Protein AF-A0A8S9MZC1-F1 (afdb_monomer_lite)

Sequence (188 aa):
MFGLKKPPANLPNHNSADPGFHKPNPFNSDDESDNKLNPSKRTSSEPSSAIMTNPSDEVEKGSSSSSSKQPSTSNSRHQYKNNFRDSGGVENQSVQELEGYAVYKAEETTKSVQGSLKVAEEIRSDATRTLVMLHDQGEQITRTHHKAAEIDHDLSRGEKLLGSLGGMFSKTWKPKKTRPINGPVITR

Radius of gyration: 41.0 Å; chains: 1; bounding box: 130×62×95 Å

Organism: Brassica cretica (NCBI:txid69181)

Secondary structure (DSSP, 8-state):
------PPP-------------PPPTT---------------------------------------------TTHHHHTTTTTTGGGT-GGGS-HHHHHHHHHHHHHHHHHHHHHHHHHHHHHHHHHHHHHHHHHHHHHHHHHHHHHHHHHHHHHHHHHHHHHHHTTTSSS-----------------

Structure (mmCIF, N/CA/C/O backbone):
data_AF-A0A8S9MZC1-F1
#
_entry.id   AF-A0A8S9MZC1-F1
#
loop_
_atom_site.group_PDB
_atom_site.id
_atom_site.type_symbol
_atom_site.label_atom_id
_atom_site.label_alt_id
_atom_site.label_comp_id
_atom_site.label_asym_id
_atom_site.label_entity_id
_atom_site.label_seq_id
_atom_site.pdbx_PDB_ins_code
_atom_site.Cartn_x
_atom_site.Cartn_y
_atom_site.Cartn_z
_atom_site.occupancy
_atom_site.B_iso_or_equiv
_atom_site.auth_seq_id
_atom_site.auth_comp_id
_atom_site.auth_asym_id
_atom_site.auth_atom_id
_atom_site.pdbx_PDB_model_num
ATOM 1 N N . MET A 1 1 ? 89.040 -11.853 4.273 1.00 42.84 1 MET A N 1
ATOM 2 C CA . MET A 1 1 ? 88.875 -11.527 5.706 1.00 42.84 1 MET A CA 1
ATOM 3 C C . MET A 1 1 ? 87.519 -12.040 6.170 1.00 42.84 1 MET A C 1
ATOM 5 O O . MET A 1 1 ? 86.561 -11.960 5.418 1.00 42.84 1 MET A O 1
ATOM 9 N N . PHE A 1 2 ? 87.531 -12.644 7.355 1.00 40.38 2 PHE A N 1
ATOM 10 C CA . PHE A 1 2 ? 86.471 -13.264 8.162 1.00 40.38 2 PHE A CA 1
ATOM 11 C C . PHE A 1 2 ? 85.183 -12.404 8.278 1.00 40.38 2 PHE A C 1
ATOM 13 O O . PHE A 1 2 ? 85.277 -11.191 8.180 1.00 40.38 2 PHE A O 1
ATOM 20 N N . GLY A 1 3 ? 83.971 -12.922 8.518 1.00 41.06 3 GLY A N 1
ATOM 21 C CA . GLY A 1 3 ? 83.587 -14.252 8.982 1.00 41.06 3 GLY A CA 1
ATOM 22 C C . GLY A 1 3 ? 82.063 -14.483 9.069 1.00 41.06 3 GLY A C 1
ATOM 23 O O . GLY A 1 3 ? 81.249 -13.658 8.667 1.00 41.06 3 GLY A O 1
ATOM 24 N N . LEU A 1 4 ? 81.739 -15.678 9.573 1.00 48.28 4 LEU A N 1
ATOM 25 C CA . LEU A 1 4 ? 80.434 -16.322 9.772 1.00 48.28 4 LEU A CA 1
ATOM 26 C C . LEU A 1 4 ? 79.548 -15.698 10.877 1.00 48.28 4 LEU A C 1
ATOM 28 O O . LEU A 1 4 ? 80.076 -15.112 11.821 1.00 48.28 4 LEU A O 1
ATOM 32 N N . LYS A 1 5 ? 78.258 -16.113 10.840 1.00 45.16 5 LYS A N 1
ATOM 33 C CA . LYS A 1 5 ? 77.243 -16.344 11.920 1.00 45.16 5 LYS A CA 1
ATOM 34 C C . LYS A 1 5 ? 76.015 -15.426 11.761 1.00 45.16 5 LYS A C 1
ATOM 36 O O . LYS A 1 5 ? 76.197 -14.246 11.531 1.00 45.16 5 LYS A O 1
ATOM 41 N N . LYS A 1 6 ? 74.744 -15.829 11.901 1.00 59.12 6 LYS A N 1
ATOM 42 C CA . LYS A 1 6 ? 74.003 -17.039 12.344 1.00 59.12 6 LYS A CA 1
ATOM 43 C C . LYS A 1 6 ? 72.508 -16.813 11.954 1.00 59.12 6 LYS A C 1
ATOM 45 O O . LYS A 1 6 ? 72.125 -15.650 11.858 1.00 59.12 6 LYS A O 1
ATOM 50 N N . PRO A 1 7 ? 71.653 -17.844 11.796 1.00 53.34 7 PRO A N 1
ATOM 51 C CA . PRO A 1 7 ? 70.206 -17.691 11.559 1.00 53.34 7 PRO A CA 1
ATOM 52 C C . PRO A 1 7 ? 69.388 -17.828 12.865 1.00 53.34 7 PRO A C 1
ATOM 54 O O . PRO A 1 7 ? 69.886 -18.458 13.803 1.00 53.34 7 PRO A O 1
ATOM 57 N N . PRO A 1 8 ? 68.136 -17.337 12.957 1.00 49.81 8 PRO A N 1
ATOM 58 C CA . PRO A 1 8 ? 67.232 -17.758 14.022 1.00 49.81 8 PRO A CA 1
ATOM 59 C C . PRO A 1 8 ? 66.350 -18.938 13.595 1.00 49.81 8 PRO A C 1
ATOM 61 O O . PRO A 1 8 ? 65.786 -18.974 12.502 1.00 49.81 8 PRO A O 1
ATOM 64 N N . ALA A 1 9 ? 66.271 -19.906 14.506 1.00 41.12 9 ALA A N 1
ATOM 65 C CA . ALA A 1 9 ? 65.494 -21.127 14.431 1.00 41.12 9 ALA A CA 1
ATOM 66 C C . ALA A 1 9 ? 64.094 -20.968 15.058 1.00 41.12 9 ALA A C 1
ATOM 68 O O . ALA A 1 9 ? 63.890 -20.239 16.021 1.00 41.12 9 ALA A O 1
ATOM 69 N N . ASN A 1 10 ? 63.186 -21.721 14.452 1.00 43.91 10 ASN A N 1
ATOM 70 C CA . ASN A 1 10 ? 61.839 -22.182 14.779 1.00 43.91 10 ASN A CA 1
ATOM 71 C C . ASN A 1 10 ? 61.329 -22.366 16.238 1.00 43.91 10 ASN A C 1
ATOM 73 O O . ASN A 1 10 ? 62.016 -22.950 17.072 1.00 43.91 10 ASN A O 1
ATOM 77 N N . LEU A 1 11 ? 60.000 -22.117 16.341 1.00 38.84 11 LEU A N 1
ATOM 78 C CA . LEU A 1 11 ? 58.908 -22.813 17.083 1.00 38.84 11 LEU A CA 1
ATOM 79 C C . LEU A 1 11 ? 58.789 -22.629 18.623 1.00 38.84 11 LEU A C 1
ATOM 81 O O . LEU A 1 11 ? 59.757 -22.250 19.270 1.00 38.84 11 LEU A O 1
ATOM 85 N N . PRO A 1 12 ? 57.675 -23.057 19.268 1.00 51.75 12 PRO A N 1
ATOM 86 C CA . PRO A 1 12 ? 56.234 -22.815 19.029 1.00 51.75 12 PRO A CA 1
ATOM 87 C C . PRO A 1 12 ? 55.501 -22.452 20.359 1.00 51.75 12 PRO A C 1
ATOM 89 O O . PRO A 1 12 ? 56.105 -22.545 21.421 1.00 51.75 12 PRO A O 1
ATOM 92 N N . ASN A 1 13 ? 54.209 -22.075 20.341 1.00 33.59 13 ASN A N 1
ATOM 93 C CA . ASN A 1 13 ? 53.177 -22.651 21.237 1.00 33.59 13 ASN A CA 1
ATOM 94 C C . ASN A 1 13 ? 51.825 -21.912 21.229 1.00 33.59 13 ASN A C 1
ATOM 96 O O . ASN A 1 13 ? 51.746 -20.711 21.453 1.00 33.59 13 ASN A O 1
ATOM 100 N N . HIS A 1 14 ? 50.794 -22.740 21.018 1.00 38.84 14 HIS A N 1
ATOM 101 C CA . HIS A 1 14 ? 49.449 -22.783 21.602 1.00 38.84 14 HIS A CA 1
ATOM 102 C C . HIS A 1 14 ? 48.676 -21.476 21.854 1.00 38.84 14 HIS A C 1
ATOM 104 O O . HIS A 1 14 ? 49.012 -20.697 22.735 1.00 38.84 14 HIS A O 1
ATOM 110 N N . ASN A 1 15 ? 47.503 -21.362 21.217 1.00 35.88 15 ASN A N 1
ATOM 111 C CA . ASN A 1 15 ? 46.253 -21.654 21.924 1.00 35.88 15 ASN A CA 1
ATOM 112 C C . ASN A 1 15 ? 45.128 -22.071 20.968 1.00 35.88 15 ASN A C 1
ATOM 114 O O . ASN A 1 15 ? 44.923 -21.507 19.899 1.00 35.88 15 ASN A O 1
ATOM 118 N N . SER A 1 16 ? 44.450 -23.125 21.404 1.00 39.19 16 SER A N 1
ATOM 119 C CA . SER A 1 16 ? 43.287 -23.774 20.820 1.00 39.19 16 SER A CA 1
ATOM 120 C C . SER A 1 16 ? 42.026 -22.961 21.107 1.00 39.19 16 SER A C 1
ATOM 122 O O . SER A 1 16 ? 41.764 -22.666 22.269 1.00 39.19 16 SER A O 1
ATOM 124 N N . ALA A 1 17 ? 41.215 -22.693 20.084 1.00 35.66 17 ALA A N 1
ATOM 125 C CA . ALA A 1 17 ? 39.766 -22.574 20.225 1.00 35.66 17 ALA A CA 1
ATOM 126 C C . ALA A 1 17 ? 39.090 -22.875 18.876 1.00 35.66 17 ALA A C 1
ATOM 128 O O . ALA A 1 17 ? 39.323 -22.209 17.870 1.00 35.66 17 ALA A O 1
ATOM 129 N N . ASP A 1 18 ? 38.298 -23.937 18.901 1.00 35.97 18 ASP A N 1
ATOM 130 C CA . ASP A 1 18 ? 37.324 -24.410 17.920 1.00 35.97 18 ASP A CA 1
ATOM 131 C C . ASP A 1 18 ? 36.419 -23.284 17.363 1.00 35.97 18 ASP A C 1
ATOM 133 O O . ASP A 1 18 ? 35.884 -22.504 18.156 1.00 35.97 18 ASP A O 1
ATOM 137 N N . PRO A 1 19 ? 36.185 -23.163 16.039 1.00 40.84 19 PRO A N 1
ATOM 138 C CA . PRO A 1 19 ? 35.143 -22.291 15.518 1.00 40.84 19 PRO A CA 1
ATOM 139 C C . PRO A 1 19 ? 33.791 -23.008 15.611 1.00 40.84 19 PRO A C 1
ATOM 141 O O . PRO A 1 19 ? 33.265 -23.550 14.638 1.00 40.84 19 PRO A O 1
ATOM 144 N N . GLY A 1 20 ? 33.215 -22.972 16.812 1.00 34.88 20 GLY A N 1
ATOM 145 C CA . GLY A 1 20 ? 31.807 -23.262 17.030 1.00 34.88 20 GLY A CA 1
ATOM 146 C C . GLY A 1 20 ? 30.926 -22.307 16.218 1.00 34.88 20 GLY A C 1
ATOM 147 O O . GLY A 1 20 ? 31.132 -21.094 16.183 1.00 34.88 20 GLY A O 1
ATOM 148 N N . PHE A 1 21 ? 29.941 -22.879 15.533 1.00 50.38 21 PHE A N 1
ATOM 149 C CA . PHE A 1 21 ? 28.923 -22.186 14.752 1.00 50.38 21 PHE A CA 1
ATOM 150 C C . PHE A 1 21 ? 28.229 -21.071 15.552 1.00 50.38 21 PHE A C 1
ATOM 152 O O . PHE A 1 21 ? 27.446 -21.350 16.459 1.00 50.38 21 PHE A O 1
ATOM 159 N N . HIS A 1 22 ? 28.396 -19.817 15.128 1.00 46.50 22 HIS A N 1
ATOM 160 C CA . HIS A 1 22 ? 27.554 -18.705 15.569 1.00 46.50 22 HIS A CA 1
ATOM 161 C C . HIS A 1 22 ? 26.976 -17.976 14.352 1.00 46.50 22 HIS A C 1
ATOM 163 O O . HIS A 1 22 ? 27.673 -17.280 13.619 1.00 46.50 22 HIS A O 1
ATOM 169 N N . LYS A 1 23 ? 25.672 -18.165 14.127 1.00 56.62 23 LYS A N 1
ATOM 170 C CA . LYS A 1 23 ? 24.868 -17.322 13.234 1.00 56.62 23 LYS A CA 1
ATOM 171 C C . LYS A 1 23 ? 24.714 -15.945 13.898 1.00 56.62 23 LYS A C 1
ATOM 173 O O . LYS A 1 23 ? 24.243 -15.915 15.036 1.00 56.62 23 LYS A O 1
ATOM 178 N N . PRO A 1 24 ? 25.049 -14.821 13.245 1.00 51.53 24 PRO A N 1
ATOM 179 C CA . PRO A 1 24 ? 24.695 -13.512 13.776 1.00 51.53 24 PRO A CA 1
ATOM 180 C C . PRO A 1 24 ? 23.199 -13.249 13.557 1.00 51.53 24 PRO A C 1
ATOM 182 O O . PRO A 1 24 ? 22.665 -13.444 12.465 1.00 51.53 24 PRO A O 1
ATOM 185 N N . ASN A 1 25 ? 22.518 -12.839 14.627 1.00 43.84 25 ASN A N 1
ATOM 186 C CA . ASN A 1 25 ? 21.118 -12.426 14.607 1.00 43.84 25 ASN A CA 1
ATOM 187 C C . ASN A 1 25 ? 21.009 -11.039 13.925 1.00 43.84 25 ASN A C 1
ATOM 189 O O . ASN A 1 25 ? 21.807 -10.159 14.245 1.00 43.84 25 ASN A O 1
ATOM 193 N N . PRO A 1 26 ? 20.042 -10.798 13.024 1.00 51.59 26 PRO A N 1
ATOM 194 C CA . PRO A 1 26 ? 20.066 -9.665 12.086 1.00 51.59 26 PRO A CA 1
ATOM 195 C C . PRO A 1 26 ? 19.554 -8.325 12.649 1.00 51.59 26 PRO A C 1
ATOM 197 O O . PRO A 1 26 ? 19.335 -7.394 11.883 1.00 51.59 26 PRO A O 1
ATOM 200 N N . PHE A 1 27 ? 19.333 -8.213 13.961 1.00 40.78 27 PHE A N 1
ATOM 201 C CA . PHE A 1 27 ? 18.628 -7.074 14.571 1.00 40.78 27 PHE A CA 1
ATOM 202 C C . PHE A 1 27 ? 19.462 -6.243 15.551 1.00 40.78 27 PHE A C 1
ATOM 204 O O . PHE A 1 27 ? 18.896 -5.500 16.343 1.00 40.78 27 PHE A O 1
ATOM 211 N N . ASN A 1 28 ? 20.792 -6.342 15.513 1.00 42.97 28 ASN A N 1
ATOM 212 C CA . ASN A 1 28 ? 21.635 -5.537 16.396 1.00 42.97 28 ASN A CA 1
ATOM 213 C C . ASN A 1 28 ? 22.804 -4.902 15.633 1.00 42.97 28 ASN A C 1
ATOM 215 O O . ASN A 1 28 ? 23.952 -5.315 15.770 1.00 42.97 28 ASN A O 1
ATOM 219 N N . SER A 1 29 ? 22.484 -3.907 14.806 1.00 48.84 29 SER A N 1
ATOM 220 C CA . SER A 1 29 ? 23.436 -2.875 14.391 1.00 48.84 29 SER A CA 1
ATOM 221 C C . SER A 1 29 ? 22.888 -1.540 14.873 1.00 48.84 29 SER A C 1
ATOM 223 O O . SER A 1 29 ? 21.962 -0.993 14.281 1.00 48.84 29 SER A O 1
ATOM 225 N N . ASP A 1 30 ? 23.436 -1.092 15.995 1.00 47.25 30 ASP A N 1
ATOM 226 C CA . ASP A 1 30 ? 23.328 0.272 16.494 1.00 47.25 30 ASP A CA 1
ATOM 227 C C . ASP A 1 30 ? 24.280 1.128 15.644 1.00 47.25 30 ASP A C 1
ATOM 229 O O . ASP A 1 30 ? 25.495 0.924 15.690 1.00 47.25 30 ASP A O 1
ATOM 233 N N . ASP A 1 31 ? 23.724 1.977 14.779 1.00 49.31 3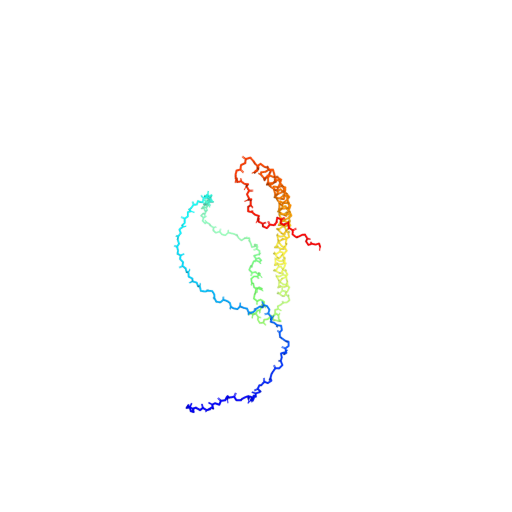1 ASP A N 1
ATOM 234 C CA . ASP A 1 31 ? 24.479 2.917 13.945 1.00 49.31 31 ASP A CA 1
ATOM 235 C C . ASP A 1 31 ? 24.168 4.339 14.430 1.00 49.31 31 ASP A C 1
ATOM 237 O O . ASP A 1 31 ? 23.116 4.914 14.141 1.00 49.31 31 ASP A O 1
ATOM 241 N N . GLU A 1 32 ? 25.087 4.868 15.236 1.00 48.19 32 GLU A N 1
ATOM 242 C CA . GLU A 1 32 ? 25.176 6.267 15.656 1.00 48.19 32 GLU A CA 1
ATOM 243 C C . GLU A 1 32 ? 25.410 7.148 14.417 1.00 48.19 32 GLU A C 1
ATOM 245 O O . GLU A 1 32 ? 26.521 7.237 13.893 1.00 48.19 32 GLU A O 1
ATOM 250 N N . SER A 1 33 ? 24.360 7.811 13.924 1.00 48.25 33 SER A N 1
ATOM 251 C CA . SER A 1 33 ? 24.491 8.788 12.842 1.00 48.25 33 SER A CA 1
ATOM 252 C C . SER A 1 33 ? 24.653 10.209 13.392 1.00 48.25 33 SER A C 1
ATOM 254 O O . SER A 1 33 ? 23.695 10.821 13.873 1.00 48.25 33 SER A O 1
ATOM 256 N N . ASP A 1 34 ? 25.868 10.741 13.251 1.00 42.78 34 ASP A N 1
ATOM 257 C CA . ASP A 1 34 ? 26.249 12.135 13.487 1.00 42.78 34 ASP A CA 1
ATOM 258 C C . ASP A 1 34 ? 25.342 13.135 12.740 1.00 42.78 34 ASP A C 1
ATOM 260 O O . ASP A 1 34 ? 25.340 13.248 11.509 1.00 42.78 34 ASP A O 1
ATOM 264 N N . ASN A 1 35 ? 24.611 13.947 13.505 1.00 43.62 35 ASN A N 1
ATOM 265 C CA . ASN A 1 35 ? 23.778 15.035 13.000 1.00 43.62 35 ASN A CA 1
ATOM 266 C C . ASN A 1 35 ? 24.623 16.271 12.647 1.00 43.62 35 ASN A C 1
ATOM 268 O O . ASN A 1 35 ? 24.926 17.097 13.509 1.00 43.62 35 ASN A O 1
ATOM 272 N N . LYS A 1 36 ? 24.930 16.473 11.359 1.00 41.50 36 LYS A N 1
ATOM 273 C CA . LYS A 1 36 ? 25.484 17.744 10.854 1.00 41.50 36 LYS A CA 1
ATOM 274 C C . LYS A 1 36 ? 24.413 18.549 10.108 1.00 41.50 36 LYS A C 1
ATOM 276 O O . LYS A 1 36 ? 24.216 18.408 8.905 1.00 41.50 36 LYS A O 1
ATOM 281 N N . LEU A 1 37 ? 23.718 19.409 10.854 1.00 46.31 37 LEU A N 1
ATOM 282 C CA . LEU A 1 37 ? 22.745 20.387 10.357 1.00 46.31 37 LEU A CA 1
ATOM 283 C C . LEU A 1 37 ? 23.424 21.466 9.494 1.00 46.31 37 LEU A C 1
ATOM 285 O O . LEU A 1 37 ? 24.409 22.062 9.921 1.00 46.31 37 LEU A O 1
ATOM 289 N N . ASN A 1 38 ? 22.837 21.785 8.337 1.00 45.12 38 ASN A N 1
ATOM 290 C CA . ASN A 1 38 ? 23.039 23.052 7.625 1.00 45.12 38 ASN A CA 1
ATOM 291 C C . ASN A 1 38 ? 21.670 23.595 7.157 1.00 45.12 38 ASN A C 1
ATOM 293 O O . ASN A 1 38 ? 20.903 22.831 6.567 1.00 45.12 38 ASN A O 1
ATOM 297 N N . PRO A 1 39 ? 21.336 24.881 7.394 1.00 44.09 39 PRO A N 1
ATOM 298 C CA . PRO A 1 39 ? 20.004 25.414 7.120 1.00 44.09 39 PRO A CA 1
ATOM 299 C C . PRO A 1 39 ? 19.878 26.187 5.790 1.00 44.09 39 PRO A C 1
ATOM 301 O O . PRO A 1 39 ? 20.770 26.928 5.387 1.00 44.09 39 PRO A O 1
ATOM 304 N N . SER A 1 40 ? 18.650 26.140 5.251 1.00 40.16 40 SER A N 1
ATOM 305 C CA . SER A 1 40 ? 17.945 27.195 4.493 1.00 40.16 40 SER A CA 1
ATOM 306 C C . SER A 1 40 ? 18.096 27.276 2.960 1.00 40.16 40 SER A C 1
ATOM 308 O O . SER A 1 40 ? 19.120 27.709 2.439 1.00 40.16 40 SER A O 1
ATOM 310 N N . LYS A 1 41 ? 16.985 27.037 2.236 1.00 41.94 41 LYS A N 1
ATOM 311 C CA . LYS A 1 41 ? 16.189 28.099 1.570 1.00 41.94 41 LYS A CA 1
ATOM 312 C C . LYS A 1 41 ? 14.860 27.566 1.000 1.00 41.94 41 LYS A C 1
ATOM 314 O O . LYS A 1 41 ? 14.826 26.586 0.268 1.00 41.94 41 LYS A O 1
ATOM 319 N N . ARG A 1 42 ? 13.772 28.255 1.368 1.00 39.97 42 ARG A N 1
ATOM 320 C CA . ARG A 1 42 ? 12.368 28.055 0.962 1.00 39.97 42 ARG A CA 1
ATOM 321 C C . ARG A 1 42 ? 12.121 28.591 -0.456 1.00 39.97 42 ARG A C 1
ATOM 323 O O . ARG A 1 42 ? 12.620 29.666 -0.777 1.00 39.97 42 ARG A O 1
ATOM 330 N N . THR A 1 43 ? 11.229 27.950 -1.211 1.00 34.75 43 THR A N 1
ATOM 331 C CA . THR A 1 43 ? 10.382 28.627 -2.209 1.00 34.75 43 THR A CA 1
ATOM 332 C C . THR A 1 43 ? 8.940 28.162 -2.028 1.00 34.75 43 THR A C 1
ATOM 334 O O . THR A 1 43 ? 8.655 26.970 -2.007 1.00 34.75 43 THR A O 1
ATOM 337 N N . SER A 1 44 ? 8.069 29.141 -1.820 1.00 40.88 44 SER A N 1
ATOM 338 C CA . SER A 1 44 ? 6.637 29.077 -1.544 1.00 40.88 44 SER A CA 1
ATOM 339 C C . SER A 1 44 ? 5.786 28.772 -2.778 1.00 40.88 44 SER A C 1
ATOM 341 O O . SER A 1 44 ? 6.054 29.315 -3.849 1.00 40.88 44 SER A O 1
ATOM 343 N N . SER A 1 45 ? 4.688 28.038 -2.601 1.00 45.25 45 SER A N 1
ATOM 344 C CA . SER A 1 45 ? 3.377 28.363 -3.198 1.00 45.25 45 SER A CA 1
ATOM 345 C C . SER A 1 45 ? 2.280 27.510 -2.545 1.00 45.25 45 SER A C 1
ATOM 347 O O . SER A 1 45 ? 2.257 26.293 -2.689 1.00 45.25 45 SER A O 1
ATOM 349 N N . GLU A 1 46 ? 1.392 28.171 -1.803 1.00 43.56 46 GLU A N 1
ATOM 350 C CA . GLU A 1 46 ? 0.115 27.647 -1.296 1.00 43.56 46 GLU A CA 1
ATOM 351 C C . GLU A 1 46 ? -1.017 28.062 -2.251 1.00 43.56 46 GLU A C 1
ATOM 353 O O . GLU A 1 46 ? -0.924 29.133 -2.861 1.00 43.56 46 GLU A O 1
ATOM 358 N N . PRO A 1 47 ? -2.135 27.320 -2.295 1.00 41.47 47 PRO A N 1
ATOM 359 C CA . PRO A 1 47 ? -3.441 27.919 -2.500 1.00 41.47 47 PRO A CA 1
ATOM 360 C C . PRO A 1 47 ? -4.269 27.837 -1.210 1.00 41.47 47 PRO A C 1
ATOM 362 O O . PRO A 1 47 ? -4.476 26.772 -0.628 1.00 41.47 47 PRO A O 1
ATOM 365 N N . SER A 1 48 ? -4.746 28.999 -0.778 1.00 39.75 48 SER A N 1
ATOM 366 C CA . SER A 1 48 ? -5.659 29.206 0.337 1.00 39.75 48 SER A CA 1
ATOM 367 C C . SER A 1 48 ? -7.093 28.816 -0.035 1.00 39.75 48 SER A C 1
ATOM 369 O O . SER A 1 48 ? -7.588 29.105 -1.124 1.00 39.75 48 SER A O 1
ATOM 371 N N . SER A 1 49 ? -7.809 28.194 0.898 1.00 35.75 49 SER A N 1
ATOM 372 C CA . SER A 1 49 ? -9.273 28.204 0.914 1.00 35.75 49 SER A CA 1
ATOM 373 C C . SER A 1 49 ? -9.735 28.330 2.356 1.00 35.75 49 SER A C 1
ATOM 375 O O . SER A 1 49 ? -9.551 27.443 3.185 1.00 35.75 49 SER A O 1
ATOM 377 N N . ALA A 1 50 ? -10.253 29.521 2.637 1.00 34.84 50 ALA A N 1
ATOM 378 C CA . ALA A 1 50 ? -10.799 29.950 3.905 1.00 34.84 50 ALA A CA 1
ATOM 379 C C . ALA A 1 50 ? -12.049 29.133 4.255 1.00 34.84 50 ALA A C 1
ATOM 381 O O . ALA A 1 50 ? -12.993 29.076 3.470 1.00 34.84 50 ALA A O 1
ATOM 382 N N . ILE A 1 51 ? -12.077 28.552 5.454 1.00 38.06 51 ILE A N 1
ATOM 383 C CA . ILE A 1 51 ? -13.322 28.101 6.076 1.00 38.06 51 ILE A CA 1
ATOM 384 C C . ILE A 1 51 ? -13.801 29.251 6.954 1.00 38.06 51 ILE A C 1
ATOM 386 O O . ILE A 1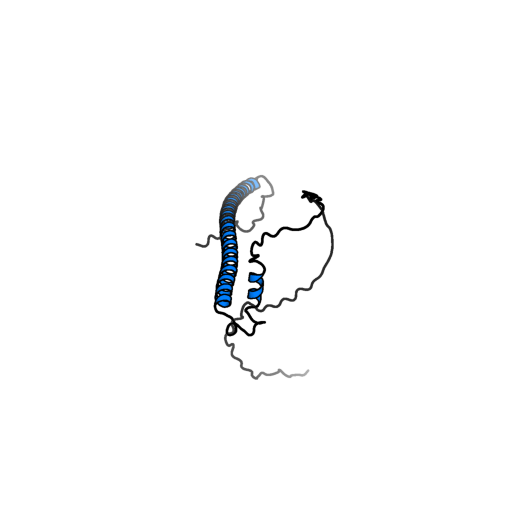 51 ? -13.158 29.622 7.935 1.00 38.06 51 ILE A O 1
ATOM 390 N N . MET A 1 52 ? -14.903 29.853 6.516 1.00 35.59 52 MET A N 1
ATOM 391 C CA . MET A 1 52 ? -15.586 30.957 7.172 1.00 35.59 52 MET A CA 1
ATOM 392 C C . MET A 1 52 ? -16.119 30.517 8.538 1.00 35.59 52 MET A C 1
ATOM 394 O O . MET A 1 52 ? -16.872 29.553 8.655 1.00 35.59 52 MET A O 1
ATOM 398 N N . THR A 1 53 ? -15.747 31.271 9.564 1.00 39.44 53 THR A N 1
ATOM 399 C CA . THR A 1 53 ? -16.477 31.411 10.821 1.00 39.44 53 THR A CA 1
ATOM 400 C C . THR A 1 53 ? -17.810 32.099 10.543 1.00 39.44 53 THR A C 1
ATOM 402 O O . THR A 1 53 ? -17.816 33.194 9.989 1.00 39.44 53 THR A O 1
ATOM 405 N N . ASN A 1 54 ? -18.921 31.505 10.981 1.00 39.41 54 ASN A N 1
ATOM 406 C CA . ASN A 1 54 ? -20.163 32.244 11.198 1.00 39.41 54 ASN A CA 1
ATOM 407 C C . ASN A 1 54 ? -20.595 32.108 12.666 1.00 39.41 54 ASN A C 1
ATOM 409 O O . ASN A 1 54 ? -20.779 30.984 13.138 1.00 39.41 54 ASN A O 1
ATOM 413 N N . PRO A 1 55 ? -20.758 33.236 13.380 1.00 45.75 55 PRO A N 1
ATOM 414 C CA . PRO A 1 55 ? -21.461 33.311 14.646 1.00 45.75 55 PRO A CA 1
ATOM 415 C C . PRO A 1 55 ? -22.962 33.443 14.358 1.00 45.75 55 PRO A C 1
ATOM 417 O O . PRO A 1 55 ? -23.376 34.078 13.387 1.00 45.75 55 PRO A O 1
ATOM 420 N N . SER A 1 56 ? -23.804 32.848 15.188 1.00 35.12 56 SER A N 1
ATOM 421 C CA . SER A 1 56 ? -25.231 33.162 15.185 1.00 35.12 56 SER A CA 1
ATOM 422 C C . SER A 1 56 ? -25.641 33.434 16.620 1.00 35.12 56 SER A C 1
ATOM 424 O O . SER A 1 56 ? -25.654 32.533 17.454 1.00 35.12 56 SER A O 1
ATOM 426 N N . ASP A 1 57 ? -25.863 34.721 16.879 1.00 41.47 57 ASP A N 1
ATOM 427 C CA . ASP A 1 57 ? -26.482 35.271 18.075 1.00 41.47 57 ASP A CA 1
ATOM 428 C C . ASP A 1 57 ? -27.941 34.815 18.170 1.00 41.47 57 ASP A C 1
ATOM 430 O O . ASP A 1 57 ? -28.691 34.945 17.204 1.00 41.47 57 ASP A O 1
ATOM 434 N N . GLU A 1 58 ? -28.377 34.409 19.361 1.00 40.22 58 GLU A N 1
ATOM 435 C CA . GLU A 1 58 ? -29.752 34.664 19.783 1.00 40.22 58 GLU A CA 1
ATOM 436 C C . GLU A 1 58 ? -29.760 35.006 21.277 1.00 40.22 58 GLU A C 1
ATOM 438 O O . GLU A 1 58 ? -29.442 34.200 22.153 1.00 40.22 58 GLU A O 1
ATOM 443 N N . VAL A 1 59 ? -30.051 36.274 21.543 1.00 45.22 59 VAL A N 1
ATOM 444 C CA . VAL A 1 59 ? -30.314 36.831 22.863 1.00 45.22 59 VAL A CA 1
ATOM 445 C C . VAL A 1 59 ? -31.752 36.497 23.250 1.00 45.22 59 VAL A C 1
ATOM 447 O O . VAL A 1 59 ? -32.672 36.935 22.575 1.00 45.22 59 VAL A O 1
ATOM 450 N N . GLU A 1 60 ? -31.971 35.814 24.372 1.00 39.50 60 GLU A N 1
ATOM 451 C CA . GLU A 1 60 ? -33.271 35.824 25.050 1.00 39.50 60 GLU A CA 1
ATOM 452 C C . GLU A 1 60 ? -33.075 35.918 26.565 1.00 39.50 60 GLU A C 1
ATOM 454 O O . GLU A 1 60 ? -32.214 35.302 27.195 1.00 39.50 60 GLU A O 1
ATOM 459 N N . LYS A 1 61 ? -33.859 36.836 27.109 1.00 42.38 61 LYS A N 1
ATOM 460 C CA . LYS A 1 61 ? -33.831 37.419 28.441 1.00 42.38 61 LYS A CA 1
ATOM 461 C C . LYS A 1 61 ? -34.641 36.516 29.373 1.00 42.38 61 LYS A C 1
ATOM 463 O O . LYS A 1 61 ? -35.607 35.896 28.955 1.00 42.38 61 LYS A O 1
ATOM 468 N N . GLY A 1 62 ? -34.233 36.423 30.636 1.00 39.38 62 GLY A N 1
ATOM 469 C CA . GLY A 1 62 ? -34.700 35.363 31.531 1.00 39.38 62 GLY A CA 1
ATOM 470 C C . GLY A 1 62 ? -36.193 35.350 31.864 1.00 39.38 62 GLY A C 1
ATOM 471 O O . GLY A 1 62 ? -36.871 36.366 31.767 1.00 39.38 62 GLY A O 1
ATOM 472 N N . SER A 1 63 ? -36.665 34.207 32.370 1.00 35.03 63 SER A N 1
ATOM 473 C CA . SER A 1 63 ? -37.620 34.102 33.482 1.00 35.03 63 SER A CA 1
ATOM 474 C C . SER A 1 63 ? -37.824 32.642 33.907 1.00 35.03 63 SER A C 1
ATOM 476 O O . SER A 1 63 ? -37.862 31.717 33.106 1.00 35.03 63 SER A O 1
ATOM 478 N N . SER A 1 64 ? -37.912 32.496 35.222 1.00 42.12 64 SER A N 1
ATOM 479 C CA . SER A 1 64 ? -38.407 31.403 36.064 1.00 42.12 64 SER A CA 1
ATOM 480 C C . SER A 1 64 ? -39.271 30.274 35.468 1.00 42.12 64 SER A C 1
ATOM 482 O O . SER A 1 64 ? -40.291 30.512 34.834 1.00 42.12 64 SER A O 1
ATOM 484 N N . SER A 1 65 ? -38.928 29.061 35.924 1.00 44.19 65 SER A N 1
ATOM 485 C CA . SER A 1 65 ? -39.780 27.905 36.266 1.00 44.19 65 SER A CA 1
ATOM 486 C C . SER A 1 65 ? -40.763 27.351 35.224 1.00 44.19 65 SER A C 1
ATOM 488 O O . SER A 1 65 ? -41.826 27.913 34.996 1.00 44.19 65 SER A O 1
ATOM 490 N N . SER A 1 66 ? -40.537 26.106 34.803 1.00 37.25 66 SER A N 1
ATOM 491 C CA . SER A 1 66 ? -41.462 25.008 35.115 1.00 37.25 66 SER A CA 1
ATOM 492 C C . SER A 1 66 ? -40.810 23.667 34.794 1.00 37.25 66 SER A C 1
ATOM 494 O O . SER A 1 66 ? -40.132 23.485 33.786 1.00 37.25 66 SER A O 1
ATOM 496 N N . SER A 1 67 ? -40.990 22.734 35.715 1.00 52.41 67 SER A N 1
ATOM 497 C CA . SER A 1 67 ? -40.487 21.374 35.702 1.00 52.41 67 SER A CA 1
ATOM 498 C C . SER A 1 67 ? -41.028 20.550 34.532 1.00 52.41 67 SER A C 1
ATOM 500 O O . SER A 1 67 ? -42.224 20.279 34.462 1.00 52.41 67 SER A O 1
ATOM 502 N N . SER A 1 68 ? -40.131 19.994 33.724 1.00 43.16 68 SER A N 1
ATOM 503 C CA . SER A 1 68 ? -40.338 18.670 33.137 1.00 43.16 68 SER A CA 1
ATOM 504 C C . SER A 1 68 ? -39.070 17.853 33.377 1.00 43.16 68 SER A C 1
ATOM 506 O O . SER A 1 68 ? -38.042 18.008 32.723 1.00 43.16 68 SER A O 1
ATOM 508 N N . LYS A 1 69 ? -39.107 17.030 34.429 1.00 42.66 69 LYS A N 1
ATOM 509 C CA . LYS A 1 69 ? -38.026 16.101 34.762 1.00 42.66 69 LYS A CA 1
ATOM 510 C C . LYS A 1 69 ? -38.039 14.973 33.729 1.00 42.66 69 LYS A C 1
ATOM 512 O O . LYS A 1 69 ? -38.656 13.939 33.952 1.00 42.66 69 LYS A O 1
ATOM 517 N N . GLN A 1 70 ? -37.366 15.175 32.602 1.00 49.56 70 GLN A N 1
ATOM 518 C CA . GLN A 1 70 ? -36.770 14.046 31.895 1.00 49.56 70 GLN A CA 1
ATOM 519 C C . GLN A 1 70 ? -35.683 13.483 32.823 1.00 49.56 70 GLN A C 1
ATOM 521 O O . GLN A 1 70 ? -34.823 14.257 33.255 1.00 49.56 70 GLN A O 1
ATOM 526 N N . PRO A 1 71 ? -35.720 12.197 33.214 1.00 47.53 71 PRO A N 1
ATOM 527 C CA . PRO A 1 71 ? -34.639 11.625 33.996 1.00 47.53 71 PRO A CA 1
ATOM 528 C C . PRO A 1 71 ? -33.381 11.655 33.131 1.00 47.53 71 PRO A C 1
ATOM 530 O O . PRO A 1 71 ? -33.269 10.966 32.120 1.00 47.53 71 PRO A O 1
ATOM 533 N N . SER A 1 72 ? -32.438 12.505 33.515 1.00 45.84 72 SER A N 1
ATOM 534 C CA . SER A 1 72 ? -31.108 12.580 32.936 1.00 45.84 72 SER A CA 1
ATOM 535 C C . SER A 1 72 ? -30.354 11.288 33.255 1.00 45.84 72 SER A C 1
ATOM 537 O O . SER A 1 72 ? -29.637 11.183 34.245 1.00 45.84 72 SER A O 1
ATOM 539 N N . THR A 1 73 ? -30.475 10.285 32.384 1.00 54.16 73 THR A N 1
ATOM 540 C CA . THR A 1 73 ? -29.694 9.033 32.442 1.00 54.16 73 THR A CA 1
ATOM 541 C C . THR A 1 73 ? -28.187 9.257 32.241 1.00 54.16 73 THR A C 1
ATOM 543 O O . THR A 1 73 ? -27.407 8.308 32.222 1.00 54.16 73 THR A O 1
ATOM 546 N N . SER A 1 74 ? -27.750 10.499 32.016 1.00 54.34 74 SER A N 1
ATOM 547 C CA . SER A 1 74 ? -26.347 10.878 31.862 1.00 54.34 74 SER A CA 1
ATOM 548 C C . SER A 1 74 ? -25.594 10.864 33.192 1.00 54.34 74 SER A C 1
ATOM 550 O O . SER A 1 74 ? -24.483 10.337 33.239 1.00 54.34 74 SER A O 1
ATOM 552 N N . ASN A 1 75 ? -26.199 11.347 34.283 1.00 54.12 75 ASN A N 1
ATOM 553 C CA . ASN A 1 75 ? -25.538 11.358 35.594 1.00 54.12 75 ASN A CA 1
ATOM 554 C C . ASN A 1 75 ? -25.273 9.937 36.109 1.00 54.12 75 ASN A C 1
ATOM 556 O O . ASN A 1 75 ? -24.243 9.692 36.733 1.00 54.12 75 ASN A O 1
ATOM 560 N N . SER A 1 76 ? -26.140 8.984 35.756 1.00 56.03 76 SER A N 1
ATOM 561 C CA . SER A 1 76 ? -26.020 7.593 36.179 1.00 56.03 76 SER A CA 1
ATOM 562 C C . SER A 1 76 ? -25.025 6.748 35.382 1.00 56.03 76 SER A C 1
ATOM 564 O O . SER A 1 76 ? -24.748 5.623 35.773 1.00 56.03 76 SER A O 1
ATOM 566 N N . ARG A 1 77 ? -24.453 7.236 34.273 1.00 64.19 77 ARG A N 1
ATOM 567 C CA . ARG A 1 77 ? -23.381 6.496 33.569 1.00 64.19 77 ARG A CA 1
ATOM 568 C C . ARG A 1 77 ? -22.001 6.773 34.150 1.00 64.19 77 ARG A C 1
ATOM 570 O O . ARG A 1 77 ? -21.143 5.896 34.144 1.00 64.19 77 ARG A O 1
ATOM 577 N N . HIS A 1 78 ? -21.778 7.985 34.653 1.00 72.25 78 HIS A N 1
ATOM 578 C CA . HIS A 1 78 ? -20.484 8.371 35.214 1.00 72.25 78 HIS A CA 1
ATOM 579 C C . HIS A 1 78 ? -20.179 7.648 36.529 1.00 72.25 78 HIS A C 1
ATOM 581 O O . HIS A 1 78 ? -19.019 7.338 36.786 1.00 72.25 78 HIS A O 1
ATOM 587 N N . GLN A 1 79 ? -21.205 7.295 37.309 1.00 78.25 79 GLN A N 1
ATOM 588 C CA . GLN A 1 79 ? -21.042 6.564 38.572 1.00 78.25 79 GLN A CA 1
ATOM 589 C C . GLN A 1 79 ? -20.438 5.156 38.395 1.00 78.25 79 GLN A C 1
ATOM 591 O O . GLN A 1 79 ? -19.804 4.634 39.304 1.00 78.25 79 GLN A O 1
ATOM 5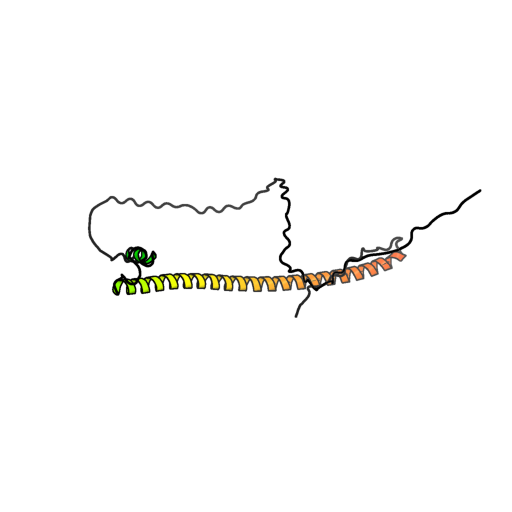96 N N . TYR A 1 80 ? -20.544 4.568 37.200 1.00 88.00 80 TYR A N 1
ATOM 597 C CA . TYR A 1 80 ? -19.996 3.244 36.887 1.00 88.00 80 TYR A CA 1
ATOM 598 C C . TYR A 1 80 ? -18.593 3.280 36.260 1.00 88.00 80 TYR A C 1
ATOM 600 O O . TYR A 1 80 ? -17.975 2.229 36.062 1.00 88.00 80 TYR A O 1
ATOM 608 N N . LYS A 1 81 ? -18.056 4.475 35.969 1.00 87.00 81 LYS A N 1
ATOM 609 C CA . LYS A 1 81 ? -16.742 4.660 35.326 1.00 87.00 81 LYS A CA 1
ATOM 610 C C . LYS A 1 81 ? -15.593 4.126 36.190 1.00 87.00 81 LYS A C 1
ATOM 612 O O . LYS A 1 81 ? -14.631 3.595 35.645 1.00 87.00 81 LYS A O 1
ATOM 617 N N . ASN A 1 82 ? -15.733 4.223 37.514 1.00 88.69 82 ASN A N 1
ATOM 618 C CA . ASN A 1 82 ? -14.713 3.838 38.497 1.00 88.69 82 ASN A CA 1
ATOM 619 C C . ASN A 1 82 ? -14.834 2.381 38.979 1.00 88.69 82 ASN A C 1
ATOM 621 O O . ASN A 1 82 ? -14.184 2.016 39.955 1.00 88.69 82 ASN A O 1
ATOM 625 N N . ASN A 1 83 ? -15.664 1.542 38.341 1.00 89.56 83 ASN A N 1
ATOM 626 C CA . ASN A 1 83 ? -15.802 0.113 38.672 1.00 89.56 83 ASN A CA 1
ATOM 627 C C . ASN A 1 83 ? -16.069 -0.163 40.170 1.00 89.56 83 ASN A C 1
ATOM 629 O O . ASN A 1 83 ? -15.545 -1.131 40.714 1.00 89.56 83 ASN A O 1
ATOM 633 N N . PHE A 1 84 ? -16.842 0.700 40.841 1.00 89.94 84 PHE A N 1
ATOM 634 C CA . PHE A 1 84 ? -17.156 0.615 42.280 1.00 89.94 84 PHE A CA 1
ATOM 635 C C . PHE A 1 84 ? -15.951 0.681 43.229 1.00 89.94 84 PHE A C 1
ATOM 637 O O . PHE A 1 84 ? -16.063 0.344 44.407 1.00 89.94 84 PHE A O 1
ATOM 644 N N . ARG A 1 85 ? -14.795 1.148 42.747 1.00 87.50 85 ARG A N 1
ATOM 645 C CA . ARG A 1 85 ? -13.570 1.253 43.550 1.00 87.50 85 ARG A CA 1
ATOM 646 C C . ARG A 1 85 ? -13.735 2.187 44.753 1.00 87.50 85 ARG A C 1
ATOM 648 O O . ARG A 1 85 ? -13.183 1.911 45.812 1.00 87.50 85 ARG A O 1
ATOM 655 N N . ASP A 1 86 ? -14.552 3.226 44.601 1.00 86.19 86 ASP A N 1
ATOM 656 C CA . ASP A 1 86 ? -14.861 4.203 45.654 1.00 86.19 86 ASP A CA 1
ATOM 657 C C . ASP A 1 86 ? -15.975 3.720 46.605 1.00 86.19 86 ASP A C 1
ATOM 659 O O . ASP A 1 86 ? -16.168 4.281 47.680 1.00 86.19 86 ASP A O 1
ATOM 663 N N . SER A 1 87 ? -16.688 2.655 46.227 1.00 84.19 87 SER A N 1
ATOM 664 C CA . SER A 1 87 ? -17.850 2.106 46.940 1.00 84.19 87 SER A CA 1
ATOM 665 C C . SER A 1 87 ? -17.546 0.766 47.623 1.00 84.19 87 SER A C 1
ATOM 667 O O . SER A 1 87 ? -18.460 0.046 48.016 1.00 84.19 87 SER A O 1
ATOM 669 N N . GLY A 1 88 ? -16.262 0.421 47.764 1.00 84.94 88 GLY A N 1
ATOM 670 C CA . GLY A 1 88 ? -15.821 -0.794 48.449 1.00 84.94 88 GLY A CA 1
ATOM 671 C C . GLY A 1 88 ? -15.872 -2.068 47.604 1.00 84.94 88 GLY A C 1
ATOM 672 O O . GLY A 1 88 ? -15.827 -3.146 48.177 1.00 84.94 88 GLY A O 1
ATOM 673 N N . GLY A 1 89 ? -15.955 -1.976 46.276 1.00 88.62 89 GLY A N 1
ATOM 674 C CA . GLY A 1 89 ? -15.974 -3.147 45.394 1.00 88.62 89 GLY A CA 1
ATOM 675 C C . GLY A 1 89 ? -17.376 -3.581 44.969 1.00 88.62 89 GLY A C 1
ATOM 676 O O . GLY A 1 89 ? -18.390 -3.026 45.394 1.00 88.62 89 GLY A O 1
ATOM 677 N N . VAL A 1 90 ? -17.422 -4.562 44.067 1.00 88.62 90 VAL A N 1
ATOM 678 C CA . VAL A 1 90 ? -18.651 -5.034 43.406 1.00 88.62 90 VAL A CA 1
ATOM 679 C C . VAL A 1 90 ? -19.548 -5.822 44.370 1.00 88.62 90 VAL A C 1
ATOM 681 O O . VAL A 1 90 ? -20.765 -5.824 44.237 1.00 88.62 90 VAL A O 1
ATOM 684 N N . GLU A 1 91 ? -18.941 -6.456 45.369 1.00 89.06 91 GLU A N 1
ATOM 685 C CA . GLU A 1 91 ? -19.570 -7.266 46.410 1.00 89.06 91 GLU A CA 1
ATOM 686 C C . GLU A 1 91 ? -20.401 -6.447 47.407 1.00 89.06 91 GLU A C 1
ATOM 688 O O . GLU A 1 91 ? -21.295 -6.989 48.050 1.00 89.06 91 GLU A O 1
ATOM 693 N N . ASN A 1 92 ? -20.131 -5.143 47.510 1.00 91.00 92 ASN A N 1
ATOM 694 C CA . ASN A 1 92 ? -20.818 -4.222 48.414 1.00 91.00 92 ASN A CA 1
ATOM 695 C C . ASN A 1 92 ? -21.943 -3.432 47.716 1.00 91.00 92 ASN A C 1
ATOM 697 O O . ASN A 1 92 ? -22.453 -2.466 48.281 1.00 91.00 92 ASN A O 1
ATOM 701 N N . GLN A 1 93 ? -22.319 -3.820 46.490 1.00 91.25 93 GLN A N 1
ATOM 702 C CA . GLN A 1 93 ? -23.346 -3.146 45.690 1.00 91.25 93 GLN A CA 1
ATOM 703 C C . GLN A 1 93 ? -24.681 -3.887 45.712 1.00 91.25 93 GLN A C 1
ATOM 705 O O . GLN A 1 93 ? -24.754 -5.108 45.864 1.00 91.25 93 GLN A O 1
ATOM 710 N N . SER A 1 94 ? -25.760 -3.137 45.502 1.00 93.31 94 SER A N 1
ATOM 711 C CA . SER A 1 94 ? -27.090 -3.719 45.330 1.00 93.31 94 SER A CA 1
ATOM 712 C C . SER A 1 94 ? -27.229 -4.429 43.976 1.00 93.31 94 SER A C 1
ATOM 714 O O . SER A 1 94 ? -26.584 -4.064 42.993 1.00 93.31 94 SER A O 1
ATOM 716 N N . VAL A 1 95 ? -28.128 -5.417 43.881 1.00 93.75 95 VAL A N 1
ATOM 717 C CA . VAL A 1 95 ? -28.401 -6.132 42.615 1.00 93.75 95 VAL A CA 1
ATOM 718 C C . VAL A 1 95 ? -28.790 -5.162 41.491 1.00 93.75 95 VAL A C 1
ATOM 720 O O . VAL A 1 95 ? -28.301 -5.289 40.373 1.00 93.75 95 VAL A O 1
ATOM 723 N N . GLN A 1 96 ? -29.588 -4.139 41.800 1.00 92.56 96 GLN A N 1
ATOM 724 C CA . GLN A 1 96 ? -30.006 -3.125 40.831 1.00 92.56 96 GLN A CA 1
ATOM 725 C C . GLN A 1 96 ? -28.823 -2.289 40.301 1.00 92.56 96 GLN A C 1
ATOM 727 O O . GLN A 1 96 ? -28.787 -1.935 39.121 1.00 92.56 96 GLN A O 1
ATOM 732 N N . GLU A 1 97 ? -27.824 -1.991 41.139 1.00 91.25 97 GLU A N 1
ATOM 733 C CA . GLU A 1 97 ? -26.595 -1.319 40.695 1.00 91.25 97 GLU A CA 1
ATOM 734 C C . GLU A 1 97 ? -25.724 -2.223 39.827 1.00 91.25 97 GLU A C 1
ATOM 736 O O . GLU A 1 97 ? -25.136 -1.744 38.855 1.00 91.25 97 GLU A O 1
ATOM 741 N N . LEU A 1 98 ? -25.665 -3.520 40.135 1.00 92.81 98 LEU A N 1
ATOM 742 C CA . LEU A 1 98 ? -24.945 -4.501 39.324 1.00 92.81 98 LEU A CA 1
ATOM 743 C C . LEU A 1 98 ? -25.581 -4.681 37.943 1.00 92.81 98 LEU A C 1
ATOM 745 O O . LEU A 1 98 ? -24.859 -4.745 36.948 1.00 92.81 98 LEU A O 1
ATOM 749 N N . GLU A 1 99 ? -26.911 -4.695 37.858 1.00 93.19 99 GLU A N 1
ATOM 750 C CA . GLU A 1 99 ? -27.645 -4.696 36.588 1.00 93.19 99 GLU A CA 1
ATOM 751 C C . GLU 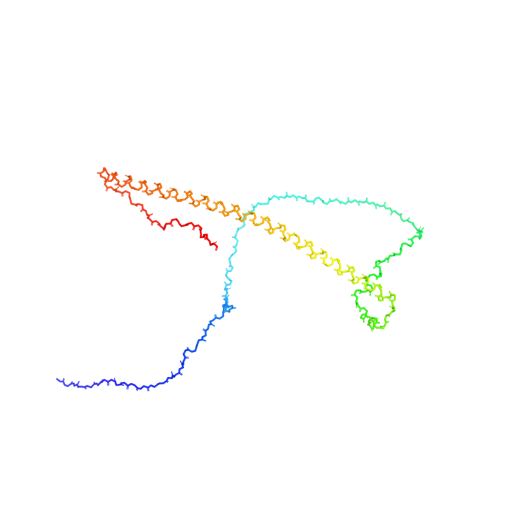A 1 99 ? -27.336 -3.438 35.765 1.00 93.19 99 GLU A C 1
ATOM 753 O O . GLU A 1 99 ? -26.968 -3.533 34.590 1.00 93.19 99 GLU A O 1
ATOM 758 N N . GLY A 1 100 ? -27.401 -2.257 36.391 1.00 92.69 100 GLY A N 1
ATOM 759 C CA . GLY A 1 100 ? -27.047 -0.992 35.744 1.00 92.69 100 GLY A CA 1
ATOM 760 C C . GLY A 1 100 ? -25.599 -0.967 35.244 1.00 92.69 100 GLY A C 1
ATOM 761 O O . GLY A 1 100 ? -25.328 -0.534 34.121 1.00 92.69 100 GLY A O 1
ATOM 762 N N . TYR A 1 101 ? -24.667 -1.495 36.037 1.00 93.00 101 TYR A N 1
ATOM 763 C CA . TYR A 1 101 ? -23.263 -1.624 35.658 1.00 93.00 101 TYR A CA 1
ATOM 764 C C . TYR A 1 101 ? -23.048 -2.613 34.509 1.00 93.00 101 TYR A C 1
ATOM 766 O O . TYR A 1 101 ? -22.257 -2.329 33.608 1.00 93.00 101 TYR A O 1
ATOM 774 N N . ALA A 1 102 ? -23.758 -3.743 34.493 1.00 94.00 102 ALA A N 1
ATOM 775 C CA . ALA A 1 102 ? -23.690 -4.708 33.400 1.00 94.00 102 ALA A CA 1
ATOM 776 C C . ALA A 1 102 ? -24.151 -4.080 32.076 1.00 94.00 102 ALA A C 1
ATOM 778 O O . ALA A 1 102 ? -23.445 -4.191 31.070 1.00 94.00 102 ALA A O 1
ATOM 779 N N . VAL A 1 103 ? -25.270 -3.346 32.090 1.00 94.88 103 VAL A N 1
ATOM 780 C CA . VAL A 1 103 ? -25.757 -2.592 30.921 1.00 94.88 103 VAL A CA 1
ATOM 781 C C . VAL A 1 103 ? -24.731 -1.544 30.491 1.00 94.88 103 VAL A C 1
ATOM 783 O O . VAL A 1 103 ? -24.344 -1.504 29.324 1.00 94.88 103 VAL A O 1
ATOM 786 N N . TYR A 1 104 ? -24.213 -0.747 31.429 1.00 94.25 104 TYR A N 1
ATOM 787 C CA . TYR A 1 104 ? -23.191 0.262 31.144 1.00 94.25 104 TYR A CA 1
ATOM 788 C C . TYR A 1 104 ? -21.932 -0.342 30.498 1.00 94.25 104 TYR A C 1
ATOM 790 O O . TYR A 1 104 ? -21.440 0.157 29.483 1.00 94.25 104 TYR A O 1
ATOM 798 N N . LYS A 1 105 ? -21.409 -1.441 31.051 1.00 94.75 105 LYS A N 1
ATOM 799 C CA . LYS A 1 105 ? -20.227 -2.124 30.510 1.00 94.75 105 LYS A CA 1
ATOM 800 C C . LYS A 1 105 ? -20.496 -2.736 29.140 1.00 94.75 105 LYS A C 1
ATOM 802 O O . LYS A 1 105 ? -19.607 -2.673 28.288 1.00 94.75 105 LYS A O 1
ATOM 807 N N . ALA A 1 106 ? -21.687 -3.287 28.915 1.00 96.12 106 ALA A N 1
ATOM 808 C CA . ALA A 1 106 ? -22.095 -3.796 27.611 1.00 96.12 106 ALA A CA 1
ATOM 809 C C . ALA A 1 106 ? -22.163 -2.671 26.566 1.00 96.12 106 ALA A C 1
ATOM 811 O O . ALA A 1 106 ? -21.621 -2.827 25.471 1.00 96.12 106 ALA A O 1
ATOM 812 N N . GLU A 1 107 ? -22.739 -1.515 26.909 1.00 94.81 107 GLU A N 1
ATOM 813 C CA . GLU A 1 107 ? -22.793 -0.345 26.025 1.00 94.81 107 GLU A CA 1
ATOM 814 C C . GLU A 1 107 ? -21.397 0.176 25.665 1.00 94.81 107 GLU A C 1
ATOM 816 O O . GLU A 1 107 ? -21.103 0.383 24.489 1.00 94.81 107 GLU A O 1
ATOM 821 N N . GLU A 1 108 ? -20.517 0.381 26.650 1.00 94.56 108 GLU A N 1
ATOM 822 C CA . GLU A 1 108 ? -19.161 0.885 26.390 1.00 94.56 108 GLU A CA 1
ATOM 823 C C . GLU A 1 108 ? -18.347 -0.102 25.547 1.00 94.56 108 GLU A C 1
ATOM 825 O O . GLU A 1 108 ? -17.647 0.303 24.617 1.00 94.56 108 GLU A O 1
ATOM 830 N N . THR A 1 109 ? -18.476 -1.403 25.825 1.00 96.62 109 THR A N 1
ATOM 831 C CA . THR A 1 109 ? -17.819 -2.450 25.032 1.00 96.62 109 THR A CA 1
ATOM 832 C C . THR A 1 109 ? -18.349 -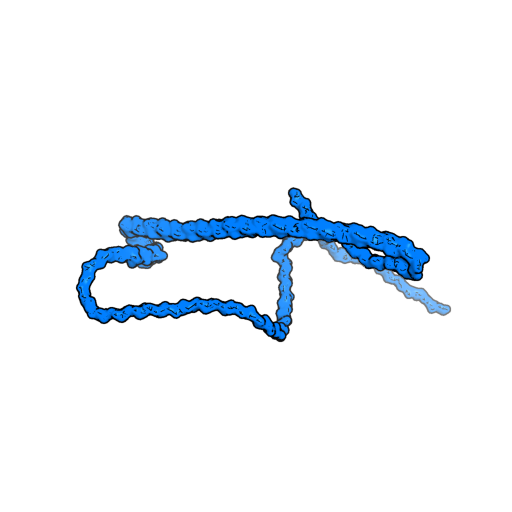2.450 23.602 1.00 96.62 109 THR A C 1
ATOM 834 O O . THR A 1 109 ? -17.562 -2.474 22.660 1.00 96.62 109 THR A O 1
ATOM 837 N N . THR A 1 110 ? -19.667 -2.339 23.423 1.00 97.75 110 THR A N 1
ATOM 838 C CA . THR A 1 110 ? -20.299 -2.288 22.097 1.00 97.75 110 THR A CA 1
ATOM 839 C C . THR A 1 110 ? -19.824 -1.076 21.301 1.00 97.75 110 THR A C 1
ATOM 841 O O . THR A 1 110 ? -19.440 -1.224 20.144 1.00 97.75 110 THR A O 1
ATOM 844 N N . LYS A 1 111 ? -19.755 0.110 21.920 1.00 97.38 111 LYS A N 1
ATOM 845 C CA . LYS A 1 111 ? -19.212 1.318 21.274 1.00 97.38 111 LYS A CA 1
ATOM 846 C C . LYS A 1 111 ? -17.753 1.136 20.861 1.00 97.38 111 LYS A C 1
ATOM 848 O O . LYS A 1 111 ? -17.383 1.515 19.752 1.00 97.38 111 LYS A O 1
ATOM 853 N N . SER A 1 112 ? -16.931 0.545 21.730 1.00 98.00 112 SER A N 1
ATOM 854 C CA . SER A 1 112 ? -15.527 0.261 21.420 1.00 98.00 112 SER A CA 1
ATOM 855 C C . SER A 1 112 ? -15.398 -0.701 20.238 1.00 98.00 112 SER A C 1
ATOM 857 O O . SER A 1 112 ? -14.646 -0.425 19.307 1.00 98.00 112 SER A O 1
ATOM 859 N N . VAL A 1 113 ? -16.159 -1.801 20.239 1.00 98.56 113 VAL A N 1
ATOM 860 C CA . VAL A 1 113 ? -16.169 -2.794 19.152 1.00 98.56 113 VAL A CA 1
ATOM 861 C C . VAL A 1 113 ? -16.661 -2.177 17.843 1.00 98.56 113 VAL A C 1
ATOM 863 O O . VAL A 1 113 ? -16.066 -2.416 16.796 1.00 98.56 113 VAL A O 1
ATOM 866 N N . GLN A 1 114 ? -17.692 -1.333 17.887 1.00 98.50 114 GLN A N 1
ATOM 867 C CA . GLN A 1 114 ? -18.175 -0.597 16.719 1.00 98.50 114 GLN A CA 1
ATOM 868 C C . GLN A 1 114 ? -17.102 0.350 16.157 1.00 98.50 114 GLN A C 1
ATOM 870 O O . GLN A 1 114 ? -16.949 0.457 14.940 1.00 98.50 114 GLN A O 1
ATOM 875 N N . GLY A 1 115 ? -16.327 1.005 17.028 1.00 98.56 115 GLY A N 1
ATOM 876 C CA . GLY A 1 115 ? -15.169 1.806 16.629 1.00 98.56 115 GLY A CA 1
ATOM 877 C C . GLY A 1 115 ? -14.104 0.970 15.916 1.00 98.56 115 GLY A C 1
ATOM 878 O O . GLY A 1 115 ? -13.672 1.332 14.823 1.00 98.56 115 GLY A O 1
ATOM 879 N N . SER A 1 116 ? -13.729 -0.179 16.486 1.00 98.62 116 SER A N 1
ATOM 880 C CA . SER A 1 116 ? -12.786 -1.116 15.860 1.00 98.62 116 SER A CA 1
ATOM 881 C C . SER A 1 116 ? -13.287 -1.640 14.513 1.00 98.62 116 SER A C 1
ATOM 883 O O . SER A 1 116 ? -12.503 -1.727 13.570 1.00 98.62 116 SER A O 1
ATOM 885 N N . LEU A 1 117 ? -14.585 -1.941 14.400 1.00 98.56 117 LEU A N 1
ATOM 886 C CA . LEU A 1 117 ? -15.204 -2.359 13.144 1.00 98.56 117 LEU A CA 1
ATOM 887 C C . LEU A 1 117 ? -15.041 -1.272 12.080 1.00 98.56 117 LEU A C 1
ATOM 889 O O . LEU A 1 117 ? -14.509 -1.558 11.015 1.00 98.56 117 LEU A O 1
ATOM 893 N N . LYS A 1 118 ? -15.405 -0.023 12.390 1.00 98.62 118 LYS A N 1
ATOM 894 C CA . LYS A 1 118 ? -15.285 1.100 11.450 1.00 98.62 118 LYS A CA 1
ATOM 895 C C . LYS A 1 118 ? -13.858 1.250 10.906 1.00 98.62 118 LYS A C 1
ATOM 897 O O . LYS A 1 118 ? -13.683 1.378 9.698 1.00 98.62 118 LYS A O 1
ATOM 902 N N . VAL A 1 119 ? -12.850 1.183 11.779 1.00 98.69 119 VAL A N 1
ATOM 903 C CA . VAL A 1 119 ? -11.434 1.263 11.374 1.00 98.69 119 VAL A CA 1
ATOM 904 C C . VAL A 1 119 ? -11.048 0.086 10.475 1.00 98.69 119 VAL A C 1
ATOM 906 O O . VAL A 1 119 ? -10.381 0.274 9.462 1.00 98.69 119 VAL A O 1
ATOM 909 N N . ALA A 1 120 ? -11.493 -1.131 10.798 1.00 98.69 120 ALA A N 1
ATOM 910 C CA . ALA A 1 120 ? -11.218 -2.303 9.970 1.00 98.69 120 ALA A CA 1
ATOM 911 C C . ALA A 1 120 ? -11.840 -2.191 8.565 1.00 98.69 120 ALA A C 1
ATOM 913 O O . ALA A 1 120 ? -11.238 -2.624 7.581 1.00 98.69 120 ALA A O 1
ATOM 914 N N . GLU A 1 121 ? -13.029 -1.598 8.448 1.00 98.56 121 GLU A N 1
ATOM 915 C CA . GLU A 1 121 ? -13.677 -1.370 7.153 1.00 98.56 121 GLU A CA 1
ATOM 916 C C . GLU A 1 121 ? -12.969 -0.305 6.315 1.00 98.56 121 GLU A C 1
ATOM 918 O O . GLU A 1 121 ? -12.814 -0.483 5.105 1.00 98.56 121 GLU A O 1
ATOM 923 N N . GLU A 1 122 ? -12.496 0.763 6.954 1.00 98.56 122 GLU A N 1
ATOM 924 C CA . GLU A 1 122 ? -11.694 1.804 6.311 1.00 98.56 122 GLU A CA 1
ATOM 925 C C . GLU A 1 122 ? -10.377 1.228 5.772 1.00 98.56 122 GLU A C 1
ATOM 927 O O . GLU A 1 122 ? -10.084 1.371 4.585 1.00 98.56 122 GLU A O 1
ATOM 932 N N . ILE A 1 123 ? -9.661 0.444 6.589 1.00 98.75 123 ILE A N 1
ATOM 933 C CA . ILE A 1 123 ? -8.445 -0.271 6.169 1.00 98.75 123 ILE A CA 1
ATOM 934 C C . ILE A 1 123 ? -8.736 -1.180 4.971 1.00 98.75 123 ILE A C 1
ATOM 936 O O . ILE A 1 123 ? -7.977 -1.190 4.003 1.00 98.75 123 ILE A O 1
ATOM 940 N N . ARG A 1 124 ? -9.839 -1.938 5.004 1.00 98.56 124 ARG A N 1
ATOM 941 C CA . ARG A 1 124 ? -10.235 -2.822 3.897 1.00 98.56 124 ARG A CA 1
ATOM 942 C C . ARG A 1 124 ? -10.472 -2.036 2.604 1.00 98.56 124 ARG A C 1
ATOM 944 O O . ARG A 1 124 ? -10.023 -2.465 1.539 1.00 98.56 124 ARG A O 1
ATOM 951 N N . SER A 1 125 ? -11.165 -0.902 2.687 1.00 98.56 125 SER A N 1
ATOM 952 C CA . SER A 1 125 ? -11.419 -0.015 1.545 1.00 98.56 125 SER A CA 1
ATOM 953 C C . SER A 1 125 ? -10.114 0.537 0.962 1.00 98.56 125 SER A C 1
ATOM 955 O O . SER A 1 125 ? -9.877 0.439 -0.246 1.00 98.56 125 SER A O 1
ATOM 957 N N . ASP A 1 126 ? -9.232 1.061 1.811 1.00 98.69 126 ASP A N 1
ATOM 958 C CA . ASP A 1 126 ? -7.983 1.685 1.373 1.00 98.69 126 ASP A CA 1
ATOM 959 C C . ASP A 1 126 ? -6.966 0.672 0.845 1.00 98.69 126 ASP A C 1
ATOM 961 O O . ASP A 1 126 ? -6.313 0.926 -0.172 1.00 98.69 126 ASP A O 1
ATOM 965 N N . ALA A 1 127 ? -6.887 -0.515 1.452 1.00 98.69 127 ALA A N 1
ATOM 966 C CA . ALA A 1 127 ? -6.089 -1.620 0.933 1.00 98.69 127 ALA A CA 1
ATOM 967 C C . ALA A 1 127 ? -6.572 -2.044 -0.460 1.00 98.69 127 ALA A C 1
ATOM 969 O O . ALA A 1 127 ? -5.758 -2.244 -1.360 1.00 98.69 127 ALA A O 1
ATOM 970 N N . THR A 1 128 ? -7.889 -2.108 -0.674 1.00 98.62 128 THR A N 1
ATOM 971 C CA . THR A 1 128 ? -8.462 -2.448 -1.986 1.00 98.62 128 THR A CA 1
ATOM 972 C C . THR A 1 128 ? -8.095 -1.403 -3.040 1.00 98.62 128 THR A C 1
ATOM 974 O O . THR A 1 128 ? -7.634 -1.759 -4.123 1.00 98.62 128 THR A O 1
ATOM 977 N N . ARG A 1 129 ? -8.220 -0.107 -2.720 1.00 98.62 129 ARG A N 1
ATOM 978 C CA . ARG A 1 129 ? -7.795 0.978 -3.622 1.00 98.62 129 ARG A CA 1
ATOM 979 C C . ARG A 1 129 ? -6.301 0.896 -3.933 1.00 98.62 129 ARG A C 1
ATOM 981 O O . ARG A 1 129 ? -5.905 1.026 -5.089 1.00 98.62 129 ARG A O 1
ATOM 988 N N . THR A 1 130 ? -5.484 0.643 -2.915 1.00 98.69 130 THR A N 1
ATOM 989 C CA . THR A 1 130 ? -4.031 0.509 -3.061 1.00 98.69 130 THR A CA 1
ATOM 990 C C . THR A 1 130 ? -3.665 -0.672 -3.958 1.00 98.69 130 THR A C 1
ATOM 992 O O . THR A 1 130 ? -2.808 -0.525 -4.823 1.00 98.69 130 THR A O 1
ATOM 995 N N . LEU A 1 131 ? -4.339 -1.818 -3.823 1.00 98.62 131 LEU A N 1
ATOM 996 C CA . LEU A 1 131 ? -4.113 -2.982 -4.686 1.00 98.62 131 LEU A CA 1
ATOM 997 C C . LEU A 1 131 ? -4.404 -2.677 -6.160 1.00 98.62 131 LEU A C 1
ATOM 999 O O . LEU A 1 131 ? -3.612 -3.054 -7.022 1.00 98.62 131 LEU A O 1
ATOM 1003 N N . VAL A 1 132 ? -5.487 -1.950 -6.451 1.00 98.38 132 VAL A N 1
ATOM 1004 C CA . VAL A 1 132 ? -5.803 -1.511 -7.821 1.00 98.38 132 VAL A CA 1
ATOM 1005 C C . VAL A 1 132 ? -4.718 -0.573 -8.354 1.00 98.38 132 VAL A C 1
ATOM 1007 O O . VAL A 1 132 ? -4.205 -0.779 -9.451 1.00 98.38 132 VAL A O 1
ATOM 1010 N N . MET A 1 133 ? -4.298 0.413 -7.557 1.00 98.56 133 MET A N 1
ATOM 1011 C CA . MET A 1 133 ? -3.234 1.338 -7.957 1.00 98.56 133 MET A CA 1
ATOM 1012 C C . MET A 1 133 ? -1.906 0.624 -8.231 1.00 98.56 133 MET A C 1
ATOM 1014 O O . MET A 1 133 ? -1.235 0.938 -9.212 1.00 98.56 133 MET A O 1
ATOM 1018 N N . LEU A 1 134 ? -1.518 -0.333 -7.385 1.00 97.81 134 LEU A N 1
ATOM 1019 C CA . LEU A 1 134 ? -0.294 -1.115 -7.571 1.00 97.81 134 LEU A CA 1
ATOM 1020 C C . LEU A 1 134 ? -0.354 -1.962 -8.842 1.00 97.81 134 LEU A C 1
ATOM 1022 O O . LEU A 1 134 ? 0.634 -2.032 -9.572 1.00 97.81 134 LEU A O 1
ATOM 1026 N N . HIS A 1 135 ? -1.508 -2.563 -9.134 1.00 96.56 135 HIS A N 1
ATOM 1027 C CA . HIS A 1 135 ? -1.722 -3.301 -10.374 1.00 96.56 135 HIS A CA 1
ATOM 1028 C C . HIS A 1 135 ? -1.538 -2.395 -11.602 1.00 96.56 135 HIS A C 1
ATOM 1030 O O . HIS A 1 135 ? -0.745 -2.704 -12.493 1.00 96.56 135 HIS A O 1
ATOM 1036 N N . ASP A 1 136 ? -2.186 -1.229 -11.616 1.00 97.62 136 ASP A N 1
ATOM 1037 C CA . ASP A 1 136 ? -2.087 -0.277 -12.726 1.00 97.62 136 ASP A CA 1
ATOM 1038 C C . ASP A 1 136 ? -0.663 0.271 -12.905 1.00 97.62 136 ASP A C 1
ATOM 1040 O O . ASP A 1 136 ? -0.205 0.499 -14.030 1.00 97.62 136 ASP A O 1
ATOM 1044 N N . GLN A 1 137 ? 0.069 0.473 -11.808 1.00 97.44 137 GLN A N 1
ATOM 1045 C CA . GLN A 1 137 ? 1.484 0.841 -11.851 1.00 97.44 137 GLN A CA 1
ATOM 1046 C C . GLN A 1 137 ? 2.351 -0.292 -12.413 1.00 97.44 137 GLN A C 1
ATOM 1048 O O . GLN A 1 137 ? 3.204 -0.036 -13.264 1.00 97.44 137 GLN A O 1
ATOM 1053 N N . GLY A 1 138 ? 2.115 -1.541 -12.002 1.00 95.44 138 GLY A N 1
ATOM 1054 C CA . GLY A 1 138 ? 2.813 -2.714 -12.536 1.00 95.44 138 GLY A CA 1
ATOM 1055 C C . GLY A 1 138 ? 2.631 -2.865 -14.050 1.00 95.44 138 GLY A C 1
ATOM 1056 O O . GLY A 1 138 ? 3.595 -3.090 -14.789 1.00 95.44 138 GLY A O 1
ATOM 1057 N N . GLU A 1 139 ? 1.414 -2.630 -14.535 1.00 95.81 139 GLU A N 1
ATOM 1058 C CA . GLU A 1 139 ? 1.094 -2.601 -15.962 1.00 95.81 139 GLU A CA 1
ATOM 1059 C C . GLU A 1 139 ? 1.834 -1.478 -16.707 1.00 95.81 139 GLU A C 1
ATOM 1061 O O . GLU A 1 139 ? 2.381 -1.684 -17.794 1.00 95.81 139 GLU A O 1
ATOM 1066 N N . GLN A 1 140 ? 1.910 -0.279 -16.124 1.00 97.00 140 GLN A N 1
ATOM 1067 C CA . GLN A 1 140 ? 2.660 0.835 -16.714 1.00 97.00 140 GLN A CA 1
ATOM 1068 C C . GLN A 1 140 ? 4.162 0.553 -16.801 1.00 97.00 140 GLN A C 1
ATOM 1070 O O . GLN A 1 140 ? 4.781 0.846 -17.830 1.00 97.00 140 GLN A O 1
ATOM 1075 N N . ILE A 1 141 ? 4.750 -0.044 -15.761 1.00 96.38 141 ILE A N 1
ATOM 1076 C CA . ILE A 1 141 ? 6.161 -0.451 -15.757 1.00 96.38 141 ILE A CA 1
ATOM 1077 C C . ILE A 1 141 ? 6.408 -1.467 -16.873 1.00 96.38 141 ILE A C 1
ATOM 1079 O O . ILE A 1 141 ? 7.351 -1.317 -17.651 1.00 96.38 141 ILE A O 1
ATOM 1083 N N . THR A 1 142 ? 5.521 -2.452 -17.008 1.00 95.25 142 THR A N 1
ATOM 1084 C CA . THR A 1 142 ? 5.613 -3.477 -18.051 1.00 95.25 142 THR A CA 1
ATOM 1085 C C . THR A 1 142 ? 5.563 -2.859 -19.446 1.00 95.25 142 THR A C 1
ATOM 1087 O O . THR A 1 142 ? 6.420 -3.153 -20.281 1.00 95.25 142 THR A O 1
ATOM 1090 N N . ARG A 1 143 ? 4.622 -1.946 -19.715 1.00 96.38 143 ARG A N 1
ATOM 1091 C CA . ARG A 1 143 ? 4.538 -1.245 -21.012 1.00 96.38 143 ARG A CA 1
ATOM 1092 C C . ARG A 1 143 ? 5.771 -0.389 -21.291 1.00 96.38 143 ARG A C 1
ATOM 1094 O O . ARG A 1 143 ? 6.266 -0.372 -22.416 1.00 96.38 143 ARG A O 1
ATOM 1101 N N . THR A 1 144 ? 6.277 0.303 -20.275 1.00 97.00 144 THR A N 1
ATOM 1102 C CA . THR A 1 144 ? 7.476 1.144 -20.399 1.00 97.00 144 THR A CA 1
ATOM 1103 C C . THR A 1 144 ? 8.708 0.301 -20.712 1.00 97.00 144 THR A C 1
ATOM 1105 O O . THR A 1 144 ? 9.489 0.668 -21.587 1.00 97.00 144 THR A O 1
ATOM 1108 N N . HIS A 1 145 ? 8.847 -0.860 -20.070 1.00 95.56 145 HIS A N 1
ATOM 1109 C CA . HIS A 1 145 ? 9.916 -1.805 -20.368 1.00 95.56 145 HIS A CA 1
ATOM 1110 C C . HIS A 1 145 ? 9.877 -2.284 -21.826 1.00 95.56 145 HIS A C 1
ATOM 1112 O O . HIS A 1 145 ? 10.907 -2.254 -22.495 1.00 95.56 145 HIS A O 1
ATOM 1118 N N . HIS A 1 146 ? 8.701 -2.664 -22.342 1.00 94.94 146 HIS A N 1
ATOM 1119 C CA . HIS A 1 146 ? 8.565 -3.090 -23.741 1.00 94.94 146 HIS A CA 1
ATOM 1120 C C . HIS A 1 146 ? 9.035 -2.003 -24.713 1.00 94.94 146 HIS A C 1
ATOM 1122 O O . HIS A 1 146 ? 9.864 -2.275 -25.576 1.00 94.94 146 HIS A O 1
ATOM 1128 N N . LYS A 1 147 ? 8.599 -0.753 -24.510 1.00 96.69 147 LYS A N 1
ATOM 1129 C CA . LYS A 1 147 ? 9.055 0.381 -25.331 1.00 96.69 147 LYS A CA 1
ATOM 1130 C C . LYS A 1 147 ? 10.563 0.608 -25.235 1.00 96.69 147 LYS A C 1
ATOM 1132 O O . LYS A 1 147 ? 11.207 0.903 -26.234 1.00 96.69 147 LYS A O 1
ATOM 1137 N N . ALA A 1 148 ? 11.138 0.486 -24.041 1.00 95.06 148 ALA A N 1
ATOM 1138 C CA . ALA A 1 148 ? 12.575 0.648 -23.853 1.00 95.06 148 ALA A CA 1
ATOM 1139 C C . ALA A 1 148 ? 13.372 -0.437 -24.603 1.00 95.06 148 ALA A C 1
ATOM 1141 O O . ALA A 1 148 ? 14.374 -0.123 -25.243 1.00 95.06 148 ALA A O 1
ATOM 1142 N N . ALA A 1 149 ? 12.900 -1.686 -24.581 1.00 93.00 149 ALA A N 1
ATOM 1143 C CA . ALA A 1 149 ? 13.504 -2.790 -25.323 1.00 93.00 149 ALA A CA 1
ATOM 1144 C C . ALA A 1 149 ? 13.387 -2.612 -26.849 1.00 93.00 149 ALA A C 1
ATOM 1146 O O . ALA A 1 149 ? 14.342 -2.891 -27.573 1.00 93.00 149 ALA A O 1
ATOM 1147 N N . GLU A 1 150 ? 12.253 -2.104 -27.343 1.00 95.38 150 GLU A N 1
ATOM 1148 C CA . GLU A 1 150 ? 12.082 -1.740 -28.758 1.00 95.38 150 GLU A CA 1
ATOM 1149 C C . GLU A 1 150 ? 13.096 -0.672 -29.189 1.00 95.38 150 GLU A C 1
ATOM 1151 O O . GLU A 1 150 ? 13.787 -0.842 -30.195 1.00 95.38 150 GLU A O 1
ATOM 1156 N N . ILE A 1 151 ? 13.254 0.389 -28.389 1.00 94.75 151 ILE A N 1
ATOM 1157 C CA . ILE A 1 151 ? 14.231 1.454 -28.652 1.00 94.75 151 ILE A CA 1
ATOM 1158 C C . ILE A 1 151 ? 15.659 0.894 -28.684 1.00 94.75 151 ILE A C 1
ATOM 1160 O O . ILE A 1 151 ? 16.425 1.232 -29.583 1.00 94.75 151 ILE A O 1
ATOM 1164 N N . ASP A 1 152 ? 16.033 0.031 -27.738 1.00 91.31 152 ASP A N 1
ATOM 1165 C CA . ASP A 1 152 ? 17.371 -0.579 -27.696 1.00 91.31 152 ASP A CA 1
ATOM 1166 C C . ASP A 1 152 ? 17.662 -1.432 -28.942 1.00 91.31 152 ASP A C 1
ATOM 1168 O O . ASP A 1 152 ? 18.755 -1.383 -29.525 1.00 91.31 152 ASP A O 1
ATOM 1172 N N . HIS A 1 153 ? 16.651 -2.161 -29.416 1.00 92.69 153 HIS A N 1
ATOM 1173 C CA . HIS A 1 153 ? 16.737 -2.920 -30.655 1.00 92.69 153 HIS A CA 1
ATOM 1174 C C . HIS A 1 153 ? 16.901 -2.007 -31.886 1.00 92.69 153 HIS A C 1
ATOM 1176 O O . HIS A 1 153 ? 17.749 -2.274 -32.747 1.00 92.69 153 HIS A O 1
ATOM 1182 N N . ASP A 1 154 ? 16.152 -0.906 -31.963 1.00 94.19 154 ASP A N 1
ATOM 1183 C CA . ASP A 1 154 ? 16.266 0.068 -33.053 1.00 94.19 154 ASP A CA 1
ATOM 1184 C C . ASP A 1 154 ? 17.620 0.787 -33.048 1.00 94.19 154 ASP A C 1
ATOM 1186 O O . ASP A 1 154 ? 18.248 0.934 -34.101 1.00 94.19 154 ASP A O 1
ATOM 1190 N N . LEU A 1 155 ? 18.135 1.150 -31.870 1.00 90.81 155 LEU A N 1
ATOM 1191 C CA . LEU A 1 155 ? 19.481 1.703 -31.710 1.00 90.81 155 LEU A CA 1
ATOM 1192 C C . LEU A 1 155 ? 20.555 0.707 -32.161 1.00 90.81 155 LEU A C 1
ATOM 1194 O O . LEU A 1 155 ? 21.484 1.087 -32.875 1.00 90.81 155 LEU A O 1
ATOM 1198 N N . SER A 1 156 ? 20.401 -0.576 -31.829 1.00 88.75 156 SER A N 1
ATOM 1199 C CA . SER A 1 156 ? 21.302 -1.643 -32.282 1.00 88.75 156 SER A CA 1
ATOM 1200 C C . SER A 1 156 ? 21.283 -1.816 -33.807 1.00 88.75 156 SER A C 1
ATOM 1202 O O . SER A 1 156 ? 22.316 -2.087 -34.427 1.00 88.75 156 SER A O 1
ATOM 1204 N N . ARG A 1 157 ? 20.120 -1.646 -34.451 1.00 91.12 157 ARG A N 1
ATOM 1205 C CA . ARG A 1 157 ? 20.005 -1.634 -35.919 1.00 91.12 157 ARG A CA 1
ATOM 1206 C C . ARG A 1 157 ? 20.660 -0.385 -36.516 1.00 91.12 157 ARG A C 1
ATOM 1208 O O . ARG A 1 157 ? 21.394 -0.504 -37.497 1.00 91.12 157 ARG A O 1
ATOM 1215 N N . GLY A 1 158 ? 20.444 0.780 -35.906 1.00 88.31 158 GLY A N 1
ATOM 1216 C CA . GLY A 1 158 ? 21.075 2.044 -36.284 1.00 88.31 158 GLY A CA 1
ATOM 1217 C C . GLY A 1 158 ? 22.604 1.990 -36.210 1.00 88.31 158 GLY A C 1
ATOM 1218 O O . GLY A 1 158 ? 23.267 2.408 -37.158 1.00 88.31 158 GLY A O 1
ATOM 1219 N N . GLU A 1 159 ? 23.169 1.395 -35.150 1.00 86.12 159 GLU A N 1
ATOM 1220 C CA . GLU A 1 159 ? 24.617 1.157 -35.002 1.00 86.12 159 GLU A CA 1
ATOM 1221 C C . GLU A 1 159 ? 25.174 0.381 -36.200 1.00 86.12 159 GLU A C 1
ATOM 1223 O O . GLU A 1 159 ? 26.178 0.788 -36.784 1.00 86.12 159 GLU A O 1
ATOM 1228 N N . LYS A 1 160 ? 24.515 -0.713 -36.603 1.00 86.00 160 LYS A N 1
ATOM 1229 C CA . LYS A 1 160 ? 24.961 -1.531 -37.744 1.00 86.00 160 LYS A CA 1
ATOM 1230 C C . LYS A 1 160 ? 24.960 -0.737 -39.049 1.00 86.00 160 LYS A C 1
ATOM 1232 O O . LYS A 1 160 ? 25.924 -0.819 -39.810 1.00 86.00 160 LYS A O 1
ATOM 1237 N N . LEU A 1 161 ? 23.905 0.041 -39.295 1.00 87.44 161 LEU A N 1
ATOM 1238 C CA . LEU A 1 161 ? 23.803 0.883 -40.488 1.00 87.44 161 LEU A CA 1
ATOM 1239 C C . LEU A 1 161 ? 24.917 1.934 -40.505 1.00 87.44 161 LEU A C 1
ATOM 1241 O O . LEU A 1 161 ? 25.682 1.995 -41.463 1.00 87.44 161 LEU A O 1
ATOM 1245 N N . LEU A 1 162 ? 25.085 2.691 -39.423 1.00 84.31 162 LEU A N 1
ATOM 1246 C CA . LEU A 1 162 ? 26.137 3.705 -39.300 1.00 84.31 162 LEU A CA 1
ATOM 1247 C C . LEU A 1 162 ? 27.549 3.110 -39.392 1.00 84.31 162 LEU A C 1
ATOM 1249 O O . LEU A 1 162 ? 28.439 3.721 -39.981 1.00 84.31 162 LEU A O 1
ATOM 1253 N N . GLY A 1 163 ? 27.750 1.904 -38.860 1.00 81.94 163 GLY A N 1
ATOM 1254 C CA . GLY A 1 163 ? 28.992 1.152 -39.011 1.00 81.94 163 GLY A CA 1
ATOM 1255 C C . GLY A 1 163 ? 29.308 0.830 -40.474 1.00 81.94 163 GLY A C 1
ATOM 1256 O O . GLY A 1 163 ? 30.454 0.985 -40.891 1.00 81.94 163 GLY A O 1
ATOM 1257 N N . SER A 1 164 ? 28.300 0.460 -41.273 1.00 81.50 164 SER A N 1
ATOM 1258 C CA . SER A 1 164 ? 28.473 0.173 -42.706 1.00 81.50 164 SER A CA 1
ATOM 1259 C C . SER A 1 164 ? 28.829 1.410 -43.549 1.00 81.50 164 SER A C 1
ATOM 1261 O O . SER A 1 164 ? 29.540 1.283 -44.543 1.00 81.50 164 SER A O 1
ATOM 1263 N N . LEU A 1 165 ? 28.430 2.617 -43.120 1.00 75.62 165 LEU A N 1
ATOM 1264 C CA . LEU A 1 165 ? 28.806 3.882 -43.775 1.00 75.62 165 LEU A CA 1
ATOM 1265 C C . LEU A 1 165 ? 30.274 4.278 -43.531 1.00 75.62 165 LEU A C 1
ATOM 1267 O O . LEU A 1 165 ? 30.808 5.125 -44.246 1.00 75.62 165 LEU A O 1
ATOM 1271 N N . GLY A 1 166 ? 30.957 3.671 -42.556 1.00 64.81 166 GLY A N 1
ATOM 1272 C CA . GLY A 1 166 ? 32.352 3.974 -42.210 1.00 64.81 166 GLY A CA 1
ATOM 1273 C C . GLY A 1 166 ? 33.387 3.671 -43.301 1.00 64.81 166 GLY A C 1
ATOM 1274 O O . GLY A 1 166 ? 34.539 4.060 -43.159 1.00 64.81 166 GLY A O 1
ATOM 1275 N N . GLY A 1 167 ? 33.000 3.025 -44.407 1.00 66.94 167 GLY A N 1
ATOM 1276 C CA . GLY A 1 167 ? 33.834 2.957 -45.613 1.00 66.94 167 GLY A CA 1
ATOM 1277 C C . GLY A 1 167 ? 33.916 4.288 -46.378 1.00 66.94 167 GLY A C 1
ATOM 1278 O O . GLY A 1 167 ? 34.895 4.530 -47.074 1.00 66.94 167 GLY A O 1
ATOM 1279 N N . MET A 1 168 ? 32.916 5.166 -46.223 1.00 64.62 168 MET A N 1
ATOM 1280 C CA . MET A 1 168 ? 32.835 6.484 -46.873 1.00 64.62 168 MET A CA 1
ATOM 1281 C C . MET A 1 168 ? 33.247 7.646 -45.948 1.00 64.62 168 MET A C 1
ATOM 1283 O O . MET A 1 168 ? 33.481 8.752 -46.427 1.00 64.62 168 MET A O 1
ATOM 1287 N N . PHE A 1 169 ? 33.369 7.411 -44.634 1.00 60.47 169 PHE A N 1
ATOM 1288 C CA . PHE A 1 169 ? 33.751 8.412 -43.630 1.00 60.47 169 PHE A CA 1
ATOM 1289 C C . PHE A 1 169 ? 34.893 7.891 -42.750 1.00 60.47 169 PHE A C 1
ATOM 1291 O O . PHE A 1 169 ? 34.792 6.807 -42.189 1.00 60.47 169 PHE A O 1
ATOM 1298 N N . SER A 1 170 ? 35.951 8.683 -42.532 1.00 60.41 170 SER A N 1
ATOM 1299 C CA . SER A 1 170 ? 37.165 8.278 -41.788 1.00 60.41 170 SER A CA 1
ATOM 1300 C C . SER A 1 170 ? 36.948 7.883 -40.313 1.00 60.41 170 SER A C 1
ATOM 1302 O O . SER A 1 170 ? 37.902 7.504 -39.635 1.00 60.41 170 SER A O 1
ATOM 1304 N N . LYS A 1 171 ? 35.724 8.005 -39.780 1.00 65.38 171 LYS A N 1
ATOM 1305 C CA . LYS A 1 171 ? 35.368 7.659 -38.398 1.00 65.38 171 LYS A CA 1
ATOM 1306 C C . LYS A 1 171 ? 34.042 6.899 -38.364 1.00 65.38 171 LYS A C 1
ATOM 1308 O O . LYS A 1 171 ? 32.981 7.487 -38.547 1.00 65.38 171 LYS A O 1
ATOM 1313 N N . THR A 1 172 ? 34.099 5.605 -38.059 1.00 67.12 172 THR A N 1
ATOM 1314 C CA . THR A 1 172 ? 32.918 4.805 -37.701 1.00 67.12 172 THR A CA 1
ATOM 1315 C C . THR A 1 172 ? 32.344 5.314 -36.378 1.00 67.12 172 THR A C 1
ATOM 1317 O O . THR A 1 172 ? 33.092 5.425 -35.400 1.00 67.12 172 THR A O 1
ATOM 1320 N N . TRP A 1 173 ? 31.037 5.575 -36.304 1.00 69.50 173 TRP A N 1
ATOM 1321 C CA . TRP A 1 173 ? 30.362 5.788 -35.019 1.00 69.50 173 TRP A CA 1
ATOM 1322 C C . TRP A 1 173 ? 30.590 4.546 -34.137 1.00 69.50 173 TRP A C 1
ATOM 1324 O O . TRP A 1 173 ? 30.252 3.435 -34.534 1.00 69.50 173 TRP A O 1
ATOM 1334 N N . LYS A 1 174 ? 31.143 4.723 -32.926 1.00 75.06 174 LYS A N 1
ATOM 1335 C CA . LYS A 1 174 ? 31.211 3.677 -31.886 1.00 75.06 174 LYS A CA 1
ATOM 1336 C C . LYS A 1 174 ? 30.325 4.047 -30.690 1.00 75.06 174 LYS A C 1
ATOM 1338 O O . LYS A 1 174 ? 30.734 4.899 -29.900 1.00 75.06 174 LYS A O 1
ATOM 1343 N N . PRO A 1 175 ? 29.113 3.480 -30.552 1.00 75.06 175 PRO A N 1
ATOM 1344 C CA . PRO A 1 175 ? 28.245 3.819 -29.435 1.00 75.06 175 PRO A CA 1
ATOM 1345 C C . PRO A 1 175 ? 28.800 3.238 -28.135 1.00 75.06 175 PRO A C 1
ATOM 1347 O O . PRO A 1 175 ? 29.420 2.172 -28.107 1.00 75.06 175 PRO A O 1
ATOM 1350 N N . LYS A 1 176 ? 28.563 3.944 -27.030 1.00 81.31 176 LYS A N 1
ATOM 1351 C CA . LYS A 1 176 ? 28.884 3.437 -25.698 1.00 81.31 176 LYS A CA 1
ATOM 1352 C C . LYS A 1 176 ? 27.839 2.391 -25.315 1.00 81.31 176 LYS A C 1
ATOM 1354 O O . LYS A 1 176 ? 26.681 2.735 -25.110 1.00 81.31 176 LYS A O 1
ATOM 1359 N N . LYS A 1 177 ? 28.258 1.132 -25.196 1.00 81.81 177 LYS A N 1
ATOM 1360 C CA . LYS A 1 177 ? 27.380 0.038 -24.765 1.00 81.81 177 LYS A CA 1
ATOM 1361 C C . LYS A 1 177 ? 27.182 0.101 -23.257 1.00 81.81 177 LYS A C 1
ATOM 1363 O O . LYS A 1 177 ? 28.151 0.074 -22.496 1.00 81.81 177 LYS A O 1
ATOM 1368 N N . THR A 1 178 ? 25.933 0.232 -22.835 1.00 80.81 178 THR A N 1
ATOM 1369 C CA . THR A 1 178 ? 25.529 0.133 -21.431 1.00 80.81 178 THR A CA 1
ATOM 1370 C C . THR A 1 178 ? 25.052 -1.283 -21.121 1.00 80.81 178 THR A C 1
ATOM 1372 O O . THR A 1 178 ? 25.099 -2.171 -21.971 1.00 80.81 178 THR A O 1
ATOM 1375 N N . ARG A 1 179 ? 24.637 -1.521 -19.874 1.00 84.12 179 ARG A N 1
ATOM 1376 C CA . ARG A 1 179 ? 24.032 -2.797 -19.473 1.00 84.12 179 ARG A CA 1
ATOM 1377 C C . ARG A 1 179 ? 22.753 -3.060 -20.290 1.00 84.12 179 ARG A C 1
ATOM 1379 O O . ARG A 1 179 ? 22.093 -2.084 -20.649 1.00 84.12 179 ARG A O 1
ATOM 1386 N N . PRO A 1 180 ? 22.408 -4.335 -20.554 1.00 84.12 180 PRO A N 1
ATOM 1387 C CA . PRO A 1 180 ? 21.157 -4.681 -21.221 1.00 84.12 180 PRO A CA 1
ATOM 1388 C C . PRO A 1 180 ? 19.959 -4.211 -20.392 1.00 84.12 180 PRO A C 1
ATOM 1390 O O . PRO A 1 180 ? 20.008 -4.207 -19.157 1.00 84.12 180 PRO A O 1
ATOM 1393 N N . ILE A 1 181 ? 18.888 -3.819 -21.081 1.00 85.56 181 ILE A N 1
ATOM 1394 C CA . ILE A 1 181 ? 17.625 -3.452 -20.445 1.00 85.56 181 ILE A CA 1
ATOM 1395 C C . ILE A 1 181 ? 16.954 -4.748 -19.985 1.00 85.56 181 ILE A C 1
ATOM 1397 O O . ILE A 1 181 ? 16.427 -5.508 -20.792 1.00 85.56 181 ILE A O 1
ATOM 1401 N N . ASN A 1 182 ? 17.024 -5.015 -18.681 1.00 85.31 182 ASN A N 1
ATOM 1402 C CA . ASN A 1 182 ? 16.359 -6.154 -18.059 1.00 85.31 182 ASN A CA 1
ATOM 1403 C C . ASN A 1 182 ? 15.002 -5.720 -17.502 1.00 85.31 182 ASN A C 1
ATOM 1405 O O . ASN A 1 182 ? 14.891 -4.667 -16.869 1.00 85.31 182 ASN A O 1
ATOM 1409 N N . GLY A 1 183 ? 13.986 -6.550 -17.723 1.00 84.06 183 GLY A N 1
ATOM 1410 C CA . GLY A 1 183 ? 12.626 -6.277 -17.280 1.00 84.06 183 GLY A CA 1
ATOM 1411 C C . GLY A 1 183 ? 12.370 -6.571 -15.806 1.00 84.06 183 GLY A C 1
ATOM 1412 O O . GLY A 1 183 ? 13.240 -7.095 -15.104 1.00 84.06 183 GLY A O 1
ATOM 1413 N N . PRO A 1 184 ? 11.155 -6.246 -15.334 1.00 83.31 184 PRO A N 1
ATOM 1414 C CA . PRO A 1 184 ? 10.707 -6.610 -13.997 1.00 83.31 184 PRO A CA 1
ATOM 1415 C C . PRO A 1 184 ? 10.791 -8.126 -13.790 1.00 83.31 184 PRO A C 1
ATOM 1417 O O . PRO A 1 184 ? 10.383 -8.904 -14.654 1.00 83.31 184 PRO A O 1
ATOM 1420 N N . VAL A 1 185 ? 11.306 -8.553 -12.636 1.00 83.75 185 VAL A N 1
ATOM 1421 C CA . VAL A 1 185 ? 11.351 -9.972 -12.265 1.00 83.75 185 VAL A CA 1
ATOM 1422 C C . VAL A 1 185 ? 9.943 -10.403 -11.862 1.00 83.75 185 VAL A C 1
ATOM 1424 O O . VAL A 1 185 ? 9.434 -9.986 -10.826 1.00 83.75 185 VAL A O 1
ATOM 1427 N N . ILE A 1 186 ? 9.315 -11.240 -12.686 1.00 80.50 186 ILE A N 1
ATOM 1428 C CA . ILE A 1 186 ? 8.017 -11.843 -12.374 1.00 80.50 186 ILE A CA 1
ATOM 1429 C C . ILE A 1 186 ? 8.287 -13.080 -11.514 1.00 80.50 186 ILE A C 1
ATOM 1431 O O . ILE A 1 186 ? 8.627 -14.145 -12.029 1.00 80.50 186 ILE A O 1
ATOM 1435 N N . THR A 1 187 ? 8.192 -12.937 -10.193 1.00 74.44 187 THR A N 1
ATOM 1436 C CA . THR A 1 187 ? 8.174 -14.085 -9.279 1.00 74.44 187 THR A CA 1
ATOM 1437 C C . THR A 1 187 ? 6.793 -14.727 -9.329 1.00 74.44 187 THR A C 1
ATOM 1439 O O . THR A 1 187 ? 5.794 -14.034 -9.133 1.00 74.44 187 THR A O 1
ATOM 1442 N N . ARG A 1 188 ? 6.754 -16.022 -9.647 1.00 51.62 188 ARG A N 1
ATOM 1443 C CA . ARG A 1 188 ? 5.534 -16.824 -9.775 1.00 51.62 188 ARG A CA 1
ATOM 1444 C C . ARG A 1 188 ? 5.096 -17.408 -8.440 1.00 51.62 188 ARG A C 1
ATOM 1446 O O . ARG A 1 188 ? 6.001 -17.785 -7.664 1.00 51.62 188 ARG A O 1
#

InterPro domains:
  IPR044766 NPSN/SNAP25-like, N-terminal SNARE domain [cd15861] (101-164)

Foldseek 3Di:
DDDDDDDDDDDDDDDDDDPDDDDDDPPDDDDDDDDDDDDDDDDDDDDDDDDDDDDDDDDDDDDDDDDDDPPPCVVVLVVLVVQCPVVVHPVNDDPVNVVSNVVSVVVVVVVVVVVVV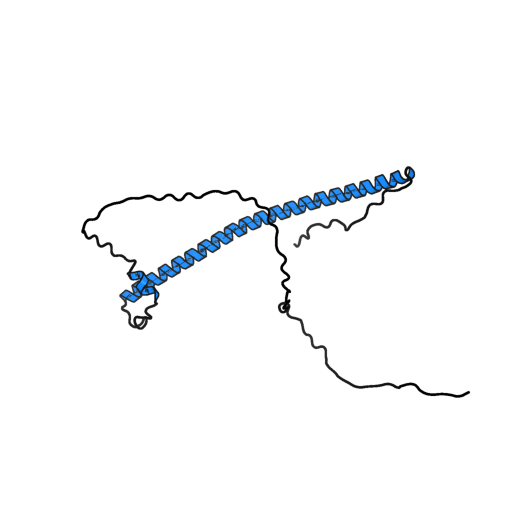VVVVVVVVVVVVVVVVVVVVLVVQQVVLVVVLVVVVVVVVVLVVQQVCCVVPVDRDDDDDDDDSDGDDDDD

pLDDT: mean 70.7, std 23.97, range [33.59, 98.75]